Protein AF-A0A8H7BS53-F1 (afdb_monomer_lite)

pLDDT: mean 76.26, std 16.92, range [34.62, 93.75]

Structure (mmCIF, N/CA/C/O backbone):
data_AF-A0A8H7BS53-F1
#
_entry.id   AF-A0A8H7BS53-F1
#
loop_
_atom_site.group_PDB
_atom_site.id
_atom_site.type_symbol
_atom_site.label_atom_id
_atom_site.label_alt_id
_atom_site.label_comp_id
_atom_site.label_asym_id
_atom_site.label_entity_id
_atom_site.label_seq_id
_atom_site.pdbx_PDB_ins_code
_atom_site.Cartn_x
_atom_site.Cartn_y
_atom_site.Cartn_z
_atom_site.occupancy
_atom_site.B_iso_or_equiv
_atom_site.auth_seq_id
_atom_site.auth_comp_id
_atom_site.auth_asym_id
_atom_site.auth_atom_id
_atom_site.pdbx_PDB_model_num
ATOM 1 N N . MET A 1 1 ? 0.972 -0.606 -24.910 1.00 38.75 1 MET A N 1
ATOM 2 C CA . MET A 1 1 ? 1.958 -0.773 -25.996 1.00 38.75 1 MET A CA 1
ATOM 3 C C . MET A 1 1 ? 2.571 -2.151 -25.852 1.00 38.75 1 MET A C 1
ATOM 5 O O . MET A 1 1 ? 3.309 -2.378 -24.902 1.00 38.75 1 MET A O 1
ATOM 9 N N . THR A 1 2 ? 2.177 -3.080 -26.716 1.00 42.03 2 THR A N 1
ATOM 10 C CA . THR A 1 2 ? 2.757 -4.426 -26.800 1.00 42.03 2 THR A CA 1
ATOM 11 C C . THR A 1 2 ? 4.199 -4.262 -27.270 1.00 42.03 2 THR A C 1
ATOM 13 O O . THR A 1 2 ? 4.437 -3.631 -28.299 1.00 42.03 2 THR A O 1
ATOM 16 N N . THR A 1 3 ? 5.177 -4.704 -26.484 1.00 59.09 3 THR A N 1
ATOM 17 C CA . THR A 1 3 ? 6.588 -4.565 -26.868 1.00 59.09 3 THR A CA 1
ATOM 18 C C . THR A 1 3 ? 6.902 -5.564 -27.982 1.00 59.09 3 THR A C 1
ATOM 20 O O . THR A 1 3 ? 6.389 -6.676 -27.957 1.00 59.09 3 THR A O 1
ATOM 23 N N . ALA A 1 4 ? 7.749 -5.208 -28.954 1.00 59.34 4 ALA A N 1
ATOM 24 C CA . ALA A 1 4 ? 8.120 -6.091 -30.075 1.00 59.34 4 ALA A CA 1
ATOM 25 C C . ALA A 1 4 ? 8.630 -7.478 -29.616 1.00 59.34 4 ALA A C 1
ATOM 27 O O . ALA A 1 4 ? 8.409 -8.489 -30.278 1.00 59.34 4 ALA A O 1
ATOM 28 N N . ASN A 1 5 ? 9.217 -7.543 -28.416 1.00 65.56 5 ASN A N 1
ATOM 29 C CA . ASN A 1 5 ? 9.628 -8.789 -27.767 1.00 65.56 5 ASN A CA 1
ATOM 30 C C . ASN A 1 5 ? 8.457 -9.740 -27.446 1.00 65.56 5 ASN A C 1
ATOM 32 O O . ASN A 1 5 ? 8.672 -10.942 -27.391 1.00 65.56 5 ASN A O 1
ATOM 36 N N . GLN A 1 6 ? 7.234 -9.246 -27.233 1.00 67.81 6 GLN A N 1
ATOM 37 C CA . GLN A 1 6 ? 6.053 -10.082 -26.958 1.00 67.81 6 GLN A CA 1
ATOM 38 C C . GLN A 1 6 ? 5.505 -10.767 -28.216 1.00 67.81 6 GLN A C 1
ATOM 40 O O . GLN A 1 6 ? 4.834 -11.788 -28.104 1.00 67.81 6 GLN A O 1
ATOM 45 N N . LEU A 1 7 ? 5.792 -10.216 -29.398 1.00 78.62 7 LEU A N 1
ATOM 46 C CA . LEU A 1 7 ? 5.369 -10.764 -30.690 1.00 78.62 7 LEU A CA 1
ATOM 47 C C . LEU A 1 7 ? 6.440 -11.663 -31.330 1.00 78.62 7 LEU A C 1
ATOM 49 O O . LEU A 1 7 ? 6.203 -12.225 -32.394 1.00 78.62 7 LEU A O 1
ATOM 53 N N . HIS A 1 8 ? 7.609 -11.810 -30.687 1.00 72.56 8 HIS A N 1
ATOM 54 C CA . HIS A 1 8 ? 8.769 -12.545 -31.214 1.00 72.56 8 HIS A CA 1
ATOM 55 C C . HIS A 1 8 ? 9.140 -12.142 -32.657 1.00 72.56 8 HIS A C 1
ATOM 57 O O . HIS A 1 8 ? 9.590 -12.966 -33.457 1.00 72.56 8 HIS A O 1
ATOM 63 N N . GLU A 1 9 ? 8.956 -10.866 -33.011 1.00 79.69 9 GLU A N 1
ATOM 64 C CA . GLU A 1 9 ? 9.283 -10.336 -34.337 1.00 79.69 9 GLU A CA 1
ATOM 65 C C . GLU A 1 9 ? 10.796 -10.125 -34.482 1.00 79.69 9 GLU A C 1
ATOM 67 O O . GLU A 1 9 ? 11.323 -9.011 -34.480 1.00 79.69 9 GLU A O 1
ATOM 72 N N . ASN A 1 10 ? 11.522 -11.232 -34.628 1.00 79.75 10 ASN A N 1
ATOM 73 C CA . ASN A 1 10 ? 12.983 -11.221 -34.650 1.00 79.75 10 ASN A CA 1
ATOM 74 C C . ASN A 1 10 ? 13.570 -10.568 -35.916 1.00 79.75 10 ASN A C 1
ATOM 76 O O . ASN A 1 10 ? 14.746 -10.206 -35.933 1.00 79.75 1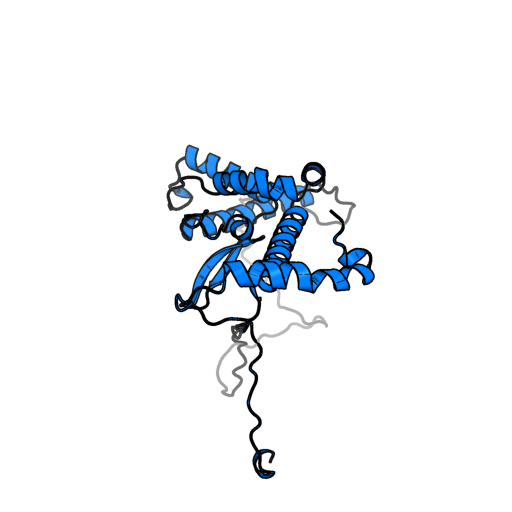0 ASN A O 1
ATOM 80 N N . GLY A 1 11 ? 12.762 -10.381 -36.967 1.00 84.62 11 GLY A N 1
ATOM 81 C CA . GLY A 1 11 ? 13.176 -9.705 -38.201 1.00 84.62 11 GLY A CA 1
ATOM 82 C C . GLY A 1 11 ? 13.612 -8.253 -37.978 1.00 84.62 11 GLY A C 1
ATOM 83 O O . GLY A 1 11 ? 14.445 -7.740 -38.720 1.00 84.62 11 GLY A O 1
ATOM 84 N N . MET A 1 12 ? 13.123 -7.614 -36.910 1.00 80.19 12 MET A N 1
ATOM 85 C CA . MET A 1 12 ? 13.468 -6.229 -36.584 1.00 80.19 12 MET A CA 1
ATOM 86 C C . MET A 1 12 ? 14.810 -6.083 -35.853 1.00 80.19 12 MET A C 1
ATOM 88 O O . MET A 1 12 ? 15.356 -4.980 -35.802 1.00 80.19 12 MET A O 1
ATOM 92 N N . TYR A 1 13 ? 15.406 -7.171 -35.346 1.00 83.06 13 TYR A N 1
ATOM 93 C CA . TYR A 1 13 ? 16.725 -7.106 -34.700 1.00 83.06 13 TYR A CA 1
ATOM 94 C C . TYR A 1 13 ? 17.845 -6.699 -35.664 1.00 83.06 13 TYR A C 1
ATOM 96 O O . TYR A 1 13 ? 18.835 -6.116 -35.225 1.00 83.06 13 TYR A O 1
ATOM 104 N N . GLY A 1 14 ? 17.669 -6.909 -36.975 1.00 86.94 14 GLY A N 1
ATOM 105 C CA . GLY A 1 14 ? 18.588 -6.395 -37.997 1.00 86.94 14 GLY A CA 1
ATOM 106 C C . GLY A 1 14 ? 18.701 -4.865 -38.003 1.00 86.94 14 GLY A C 1
ATOM 107 O O . GLY A 1 14 ? 19.718 -4.331 -38.440 1.00 86.94 14 GLY A O 1
ATOM 108 N N . TYR A 1 15 ? 17.705 -4.158 -37.454 1.00 87.69 15 TYR A N 1
ATOM 109 C CA . TYR A 1 15 ? 17.715 -2.701 -37.327 1.00 87.69 15 TYR A CA 1
ATOM 110 C C . TYR A 1 15 ? 18.328 -2.193 -36.012 1.00 87.69 15 TYR A C 1
ATOM 112 O O . TYR A 1 15 ? 18.607 -1.003 -35.902 1.00 87.69 15 TYR A O 1
ATOM 120 N N . LEU A 1 16 ? 18.605 -3.068 -35.037 1.00 85.38 16 LEU A N 1
ATOM 121 C CA . LEU A 1 16 ? 19.237 -2.716 -33.759 1.00 85.38 16 LEU A CA 1
ATOM 122 C C . LEU A 1 16 ? 20.626 -2.037 -33.871 1.00 85.38 16 LEU A C 1
ATOM 124 O O . LEU A 1 16 ? 20.896 -1.142 -33.067 1.00 85.38 16 LEU A O 1
ATOM 128 N N . PRO A 1 17 ? 21.520 -2.382 -34.825 1.00 89.00 17 PRO A N 1
ATOM 129 C CA . PRO A 1 17 ? 22.816 -1.708 -34.932 1.00 89.00 17 PRO A CA 1
ATOM 130 C C . PRO A 1 17 ? 22.723 -0.259 -35.438 1.00 89.00 17 PRO A C 1
ATOM 132 O O . PRO A 1 17 ? 23.582 0.552 -35.099 1.00 89.00 17 PRO A O 1
ATOM 135 N N . TYR A 1 18 ? 21.691 0.112 -36.202 1.00 88.88 18 TYR A N 1
ATOM 136 C CA . TYR A 1 18 ? 21.542 1.469 -36.753 1.00 88.88 18 TYR A CA 1
ATOM 137 C C . TYR A 1 18 ? 21.467 2.575 -35.684 1.00 88.88 18 TYR A C 1
ATOM 139 O O . TYR A 1 18 ? 22.220 3.548 -35.796 1.00 88.88 18 TYR A O 1
ATOM 147 N N . PRO A 1 19 ? 20.626 2.473 -34.632 1.00 88.69 19 PRO A N 1
ATOM 148 C CA . PRO A 1 19 ? 20.630 3.453 -33.556 1.00 88.69 19 PRO A CA 1
ATOM 149 C C . PRO A 1 19 ? 21.964 3.455 -32.807 1.00 88.69 19 PRO A C 1
ATOM 151 O O . PRO A 1 19 ? 22.481 4.534 -32.547 1.00 88.69 19 PRO A O 1
ATOM 154 N N . ALA A 1 20 ? 22.578 2.299 -32.527 1.00 85.06 20 ALA A N 1
ATOM 155 C CA . ALA A 1 20 ? 23.875 2.245 -31.841 1.00 85.06 20 ALA A CA 1
ATOM 156 C C . ALA A 1 20 ? 24.976 3.003 -32.612 1.00 85.06 20 ALA A C 1
ATOM 158 O O . ALA A 1 20 ? 25.734 3.785 -32.031 1.00 85.06 20 ALA A O 1
ATOM 159 N N . VAL A 1 21 ? 25.012 2.843 -33.940 1.00 87.81 21 VAL A N 1
ATOM 160 C CA . VAL A 1 21 ? 25.939 3.562 -34.826 1.00 87.81 21 VAL A CA 1
ATOM 161 C C . VAL A 1 21 ? 25.602 5.054 -34.933 1.00 87.81 21 VAL A C 1
ATOM 163 O O . VAL A 1 21 ? 26.506 5.861 -35.101 1.00 87.81 21 VAL A O 1
ATOM 166 N N . ASN A 1 22 ? 24.355 5.488 -34.789 1.00 87.50 22 ASN A N 1
ATOM 167 C CA . ASN A 1 22 ? 24.076 6.928 -34.731 1.00 87.50 22 ASN A CA 1
ATOM 168 C C . ASN A 1 22 ? 24.398 7.526 -33.353 1.00 87.50 22 ASN A C 1
ATOM 170 O O . ASN A 1 22 ? 24.973 8.611 -33.279 1.00 87.50 22 ASN A O 1
ATOM 174 N N . PHE A 1 23 ? 24.104 6.806 -32.267 1.00 85.12 23 PHE A N 1
ATOM 175 C CA . PHE A 1 23 ? 24.332 7.280 -30.904 1.00 85.12 23 PHE A CA 1
ATOM 176 C C . PHE A 1 23 ? 25.812 7.419 -30.560 1.00 85.12 23 PHE A C 1
ATOM 178 O O . PHE A 1 23 ? 26.171 8.409 -29.929 1.00 85.12 23 PHE A O 1
ATOM 185 N N . HIS A 1 24 ? 26.693 6.517 -31.018 1.00 84.00 24 HIS A N 1
ATOM 186 C CA . HIS A 1 24 ? 28.120 6.632 -30.680 1.00 84.00 24 HIS A CA 1
ATOM 187 C C . HIS A 1 24 ? 28.715 7.985 -31.096 1.00 84.00 24 HIS A C 1
ATOM 189 O O . HIS A 1 24 ? 29.543 8.520 -30.372 1.00 84.00 24 HIS A O 1
ATOM 195 N N . ARG A 1 25 ? 28.257 8.578 -32.210 1.00 84.19 25 ARG A N 1
ATOM 196 C CA . ARG A 1 25 ? 28.752 9.877 -32.698 1.00 84.19 25 ARG A CA 1
ATOM 197 C C . ARG A 1 25 ? 28.472 11.015 -31.720 1.00 84.19 25 ARG A C 1
ATOM 199 O O . ARG A 1 25 ? 29.289 11.919 -31.603 1.00 84.19 25 ARG A O 1
ATOM 206 N N . PHE A 1 26 ? 27.350 10.954 -31.002 1.00 82.44 26 PHE A N 1
ATOM 207 C CA . PHE A 1 26 ? 26.989 11.944 -29.986 1.00 82.44 26 PHE A CA 1
ATOM 208 C C . PHE A 1 26 ? 27.766 11.763 -28.675 1.00 82.44 26 PHE A C 1
ATOM 210 O O . PHE A 1 26 ? 27.894 12.715 -27.911 1.00 82.44 26 PHE A O 1
ATOM 217 N N . PHE A 1 27 ? 28.304 10.565 -28.423 1.00 75.69 27 PHE A N 1
ATOM 218 C CA . PHE A 1 27 ? 29.009 10.220 -27.183 1.00 75.69 27 PHE A CA 1
ATOM 219 C C . PHE A 1 27 ? 30.519 9.981 -27.368 1.00 75.69 27 PHE A C 1
ATOM 221 O O . PHE A 1 27 ? 31.208 9.700 -26.394 1.00 75.69 27 PHE A O 1
ATOM 228 N N . ALA A 1 28 ? 31.056 10.132 -28.583 1.00 76.50 28 ALA A N 1
ATOM 229 C CA . ALA A 1 28 ? 32.475 9.952 -28.919 1.00 76.50 28 ALA A CA 1
ATOM 230 C C . ALA A 1 28 ? 33.375 11.138 -28.500 1.00 76.50 28 ALA A C 1
ATOM 232 O O . ALA A 1 28 ? 34.449 11.338 -29.068 1.00 76.50 28 ALA A O 1
ATOM 233 N N . GLY A 1 29 ? 32.939 11.951 -27.534 1.00 75.50 29 GLY A N 1
ATOM 234 C CA . GLY A 1 29 ? 33.708 13.088 -27.031 1.00 75.50 29 GLY A CA 1
ATOM 235 C C . GLY A 1 29 ? 34.997 12.653 -26.327 1.00 75.50 29 GLY A C 1
ATOM 236 O O . GLY A 1 29 ? 35.045 11.617 -25.671 1.00 75.50 29 GLY A O 1
ATOM 237 N N . SER A 1 30 ? 36.043 13.475 -26.430 1.00 64.56 30 SER A N 1
ATOM 238 C CA . SER A 1 30 ? 37.344 13.287 -25.765 1.00 64.56 30 SER A CA 1
ATOM 239 C C . SER A 1 30 ? 37.326 13.590 -24.261 1.00 64.56 30 SER A C 1
ATOM 241 O O . SER A 1 30 ? 38.336 13.424 -23.580 1.00 64.56 30 SER A O 1
ATOM 243 N N . THR A 1 31 ? 36.191 14.044 -23.729 1.00 68.31 31 THR A N 1
ATOM 244 C CA . THR A 1 31 ? 35.974 14.205 -22.293 1.00 68.31 31 THR A CA 1
ATOM 245 C C . THR A 1 31 ? 36.012 12.836 -21.629 1.00 68.31 31 THR A C 1
ATOM 247 O O . THR A 1 31 ? 35.140 12.008 -21.890 1.00 68.31 31 THR A O 1
ATOM 250 N N . CYS A 1 32 ? 37.012 12.603 -20.774 1.00 63.34 32 CYS A N 1
ATOM 251 C CA . CYS A 1 32 ? 37.081 11.426 -19.915 1.00 63.34 32 CYS A CA 1
ATOM 252 C C . CYS A 1 32 ? 35.726 11.213 -19.235 1.00 63.34 32 CYS A C 1
ATOM 254 O O . CYS A 1 32 ? 35.326 12.005 -18.383 1.00 63.34 32 CYS A O 1
ATOM 256 N N . GLN A 1 33 ? 35.011 10.154 -19.615 1.00 66.69 33 GLN A N 1
ATOM 257 C CA . GLN A 1 33 ? 33.851 9.717 -18.854 1.00 66.69 33 GLN A CA 1
ATOM 258 C C . GLN A 1 33 ? 34.334 9.361 -17.447 1.00 66.69 33 GLN A C 1
ATOM 260 O O . GLN A 1 33 ? 35.097 8.414 -17.267 1.00 66.69 33 GLN A O 1
ATOM 265 N N . GLU A 1 34 ? 33.892 10.129 -16.449 1.00 67.31 34 GLU A N 1
ATOM 266 C CA . GLU A 1 34 ? 34.211 9.886 -15.034 1.00 67.31 34 GLU A CA 1
ATOM 267 C C . GLU A 1 34 ? 33.734 8.503 -14.570 1.00 67.31 34 GLU A C 1
ATOM 269 O O . GLU A 1 34 ? 34.302 7.912 -13.653 1.00 67.31 34 GLU A O 1
ATOM 274 N N . ARG A 1 35 ? 32.695 7.961 -15.221 1.00 69.00 35 ARG A N 1
ATOM 275 C CA . ARG A 1 35 ? 32.163 6.627 -14.947 1.00 69.00 35 ARG A CA 1
ATOM 276 C C . ARG A 1 35 ? 32.587 5.639 -16.023 1.00 69.00 35 ARG A C 1
ATOM 278 O O . ARG A 1 35 ? 32.303 5.819 -17.204 1.00 69.00 35 ARG A O 1
ATOM 285 N N . ARG A 1 36 ? 33.227 4.556 -15.581 1.00 76.12 36 ARG A N 1
ATOM 286 C CA . ARG A 1 36 ? 33.549 3.391 -16.410 1.00 76.12 36 ARG A CA 1
ATOM 287 C C . ARG A 1 36 ? 32.257 2.800 -16.982 1.00 76.12 36 ARG A C 1
ATOM 289 O O . ARG A 1 36 ? 31.241 2.771 -16.297 1.00 76.12 36 ARG A O 1
ATOM 296 N N . VAL A 1 37 ? 32.306 2.307 -18.221 1.00 78.25 37 VAL A N 1
ATOM 297 C CA . VAL A 1 37 ? 31.179 1.583 -18.825 1.00 78.25 37 VAL A CA 1
ATOM 298 C C . VAL A 1 37 ? 30.844 0.373 -17.950 1.00 78.25 37 VAL A C 1
ATOM 300 O O . VAL A 1 37 ? 31.657 -0.540 -17.795 1.00 78.25 37 VAL A O 1
ATOM 303 N N . GLU A 1 38 ? 29.650 0.386 -17.366 1.00 80.75 38 GLU A N 1
ATOM 304 C CA . GLU A 1 38 ? 29.102 -0.693 -16.549 1.00 80.75 38 GLU A CA 1
ATOM 305 C C . GLU A 1 38 ? 27.983 -1.412 -17.304 1.00 80.75 38 GLU A C 1
ATOM 307 O O . GLU A 1 38 ? 27.342 -0.860 -18.199 1.00 80.75 38 GLU A O 1
ATOM 312 N N . TYR A 1 39 ? 27.734 -2.669 -16.937 1.00 83.25 39 TYR A N 1
ATOM 313 C CA . TYR A 1 39 ? 26.616 -3.420 -17.496 1.00 83.25 39 TYR A CA 1
ATOM 314 C C . TYR A 1 39 ? 25.282 -2.764 -17.094 1.00 83.25 39 TYR A C 1
ATOM 316 O O . TYR A 1 39 ? 25.136 -2.409 -15.919 1.00 83.25 39 TYR A O 1
ATOM 324 N N . PRO A 1 40 ? 24.289 -2.642 -18.000 1.00 82.94 40 PRO A N 1
ATOM 325 C CA . PRO A 1 40 ? 22.999 -2.019 -17.704 1.00 82.94 40 PRO A CA 1
ATOM 326 C C . PRO A 1 40 ? 22.199 -2.867 -16.706 1.00 82.94 40 PRO A C 1
ATOM 328 O O . PRO A 1 40 ? 21.385 -3.714 -17.062 1.00 82.94 40 PRO A O 1
ATOM 331 N N . ARG A 1 41 ? 22.454 -2.654 -15.413 1.00 86.06 41 ARG A N 1
ATOM 332 C CA . ARG A 1 41 ? 21.721 -3.291 -14.308 1.00 86.06 41 ARG A CA 1
ATOM 333 C C . ARG A 1 41 ? 20.466 -2.517 -13.918 1.00 86.06 41 ARG A C 1
ATOM 335 O O . ARG A 1 41 ? 19.583 -3.095 -13.296 1.00 86.06 41 ARG A O 1
ATOM 342 N N . VAL A 1 42 ? 20.384 -1.248 -14.318 1.00 86.56 42 VAL A N 1
ATOM 343 C CA . VAL A 1 42 ? 19.328 -0.303 -13.931 1.00 86.56 42 VAL A CA 1
ATOM 344 C C . VAL A 1 42 ? 17.935 -0.820 -14.297 1.00 86.56 42 VAL A C 1
ATOM 346 O O . VAL A 1 42 ? 17.030 -0.800 -13.463 1.00 86.56 42 VAL A O 1
ATOM 349 N N . ASP A 1 43 ? 17.770 -1.368 -15.502 1.00 87.94 43 ASP A N 1
ATOM 350 C CA . ASP A 1 43 ? 16.478 -1.896 -15.956 1.00 87.94 43 ASP A CA 1
ATOM 351 C C . ASP A 1 43 ? 16.013 -3.071 -15.095 1.00 87.94 43 ASP A C 1
ATOM 353 O O . ASP A 1 43 ? 14.868 -3.108 -14.643 1.00 87.94 43 ASP A O 1
ATOM 357 N N . TYR A 1 44 ? 16.916 -4.012 -14.807 1.00 90.12 44 TYR A N 1
ATOM 358 C CA . TYR A 1 44 ? 16.608 -5.168 -13.971 1.00 90.12 44 TYR A CA 1
ATOM 359 C C . TYR A 1 44 ? 16.335 -4.771 -12.515 1.00 90.12 44 TYR A C 1
ATOM 361 O O . TYR A 1 44 ? 15.397 -5.284 -11.893 1.00 90.12 44 TYR A O 1
ATOM 369 N N . THR A 1 45 ? 17.109 -3.830 -11.967 1.00 91.06 45 THR A N 1
ATOM 370 C CA . THR A 1 45 ? 16.869 -3.317 -10.613 1.00 91.06 45 THR A CA 1
ATOM 371 C C . THR A 1 45 ? 15.516 -2.621 -10.527 1.00 91.06 45 THR A C 1
ATOM 373 O O . THR A 1 45 ? 14.761 -2.879 -9.592 1.00 91.06 45 THR A O 1
ATOM 376 N N . ASN A 1 46 ? 15.155 -1.816 -11.529 1.00 91.12 46 ASN A N 1
ATOM 377 C CA . ASN A 1 46 ? 13.871 -1.116 -11.573 1.00 91.12 46 ASN A CA 1
ATOM 378 C C . ASN A 1 46 ? 12.703 -2.081 -11.775 1.00 91.12 46 ASN A C 1
ATOM 380 O O . ASN A 1 46 ? 11.667 -1.931 -11.130 1.00 91.12 46 ASN A O 1
ATOM 384 N N . TYR A 1 47 ? 12.870 -3.106 -12.612 1.00 92.06 47 TYR A N 1
ATOM 385 C CA . TYR A 1 47 ? 11.885 -4.174 -12.769 1.00 92.06 47 TYR A CA 1
ATOM 386 C C . TYR A 1 47 ? 11.627 -4.901 -11.444 1.00 92.06 47 TYR A C 1
ATOM 388 O O . TYR A 1 47 ? 10.474 -5.092 -11.055 1.00 92.06 47 TYR A O 1
ATOM 396 N N . THR A 1 48 ? 12.694 -5.256 -10.725 1.00 93.56 48 THR A N 1
ATOM 397 C CA . THR A 1 48 ? 12.605 -5.947 -9.431 1.00 93.56 48 THR A CA 1
ATOM 398 C C . THR A 1 48 ? 11.920 -5.069 -8.384 1.00 93.56 48 THR A C 1
ATOM 400 O O . THR A 1 48 ? 10.958 -5.515 -7.758 1.00 93.56 48 THR A O 1
ATOM 403 N N . LYS A 1 49 ? 12.336 -3.799 -8.259 1.00 90.69 49 LYS A N 1
ATOM 404 C CA . LYS A 1 49 ? 11.693 -2.803 -7.383 1.00 90.69 49 LYS A CA 1
ATOM 405 C C . LYS A 1 49 ? 10.204 -2.655 -7.708 1.00 90.69 49 LYS A C 1
ATOM 407 O O . LYS A 1 49 ? 9.362 -2.800 -6.827 1.00 90.69 49 LYS A O 1
ATOM 412 N N . LYS A 1 50 ? 9.862 -2.452 -8.986 1.00 91.31 50 LYS A N 1
ATOM 413 C CA . LYS A 1 50 ? 8.474 -2.321 -9.454 1.00 91.31 50 LYS A CA 1
ATOM 414 C C . LYS A 1 50 ? 7.633 -3.539 -9.081 1.00 91.31 50 LYS A C 1
ATOM 416 O O . LYS A 1 50 ? 6.510 -3.375 -8.617 1.00 91.31 50 LYS A O 1
ATOM 421 N N . LYS A 1 51 ? 8.161 -4.749 -9.279 1.00 93.56 51 LYS A N 1
ATOM 422 C CA . LYS A 1 51 ? 7.462 -5.990 -8.927 1.00 93.56 51 LYS A CA 1
ATOM 423 C C . LYS A 1 51 ? 7.225 -6.099 -7.417 1.00 93.56 51 LYS A C 1
ATOM 425 O O . LYS A 1 51 ? 6.137 -6.502 -7.019 1.00 93.56 51 LYS A O 1
ATOM 430 N N . GLY A 1 52 ? 8.201 -5.698 -6.599 1.00 92.69 52 GLY A N 1
ATOM 431 C CA . GLY A 1 52 ? 8.056 -5.619 -5.141 1.00 92.69 52 GLY A CA 1
ATOM 432 C C . GLY A 1 52 ? 6.931 -4.671 -4.721 1.00 92.69 52 GLY A C 1
ATOM 433 O O . GLY A 1 52 ? 5.997 -5.092 -4.045 1.00 92.69 52 GLY A O 1
ATOM 434 N N . LEU A 1 53 ? 6.952 -3.428 -5.214 1.00 91.56 53 LEU A N 1
ATOM 435 C CA . LEU A 1 53 ? 5.922 -2.422 -4.914 1.00 91.56 53 LEU A CA 1
ATOM 436 C C . LEU A 1 53 ? 4.525 -2.850 -5.392 1.00 91.56 53 LEU A C 1
ATOM 438 O O . LEU A 1 53 ? 3.533 -2.647 -4.698 1.00 91.56 53 LEU A O 1
ATOM 442 N N . GLN A 1 54 ? 4.429 -3.500 -6.555 1.00 92.62 54 GLN A N 1
ATOM 443 C CA . GLN A 1 54 ? 3.163 -4.079 -7.015 1.00 92.62 54 GLN A CA 1
ATOM 444 C C . GLN A 1 54 ? 2.635 -5.149 -6.054 1.00 92.62 54 GLN A C 1
ATOM 446 O O . GLN A 1 54 ? 1.436 -5.169 -5.788 1.00 92.62 54 GLN A O 1
ATOM 451 N N . GLY A 1 55 ? 3.516 -5.988 -5.504 1.00 93.75 55 GLY A N 1
ATOM 452 C CA . GLY A 1 55 ? 3.152 -6.967 -4.480 1.00 93.75 55 GLY A CA 1
ATOM 453 C C . GLY A 1 55 ? 2.613 -6.317 -3.204 1.00 93.75 55 GLY A C 1
ATOM 454 O O . GLY A 1 55 ? 1.609 -6.778 -2.668 1.00 93.75 55 GLY A O 1
ATOM 455 N N . VAL A 1 56 ? 3.212 -5.208 -2.759 1.00 92.94 56 VAL A N 1
ATOM 456 C CA . VAL A 1 56 ? 2.721 -4.435 -1.602 1.00 92.94 56 VAL A CA 1
ATOM 457 C C . VAL A 1 56 ? 1.325 -3.862 -1.867 1.00 92.94 56 VAL A C 1
ATOM 459 O O . VAL A 1 56 ? 0.441 -3.977 -1.019 1.00 92.94 56 VAL A O 1
ATOM 462 N N . ALA A 1 57 ? 1.091 -3.297 -3.055 1.00 92.69 57 ALA A N 1
ATOM 463 C CA . ALA A 1 57 ? -0.227 -2.783 -3.434 1.00 92.69 57 ALA A CA 1
ATOM 464 C C . ALA A 1 57 ? -1.296 -3.893 -3.488 1.00 92.69 57 ALA A C 1
ATOM 466 O O . ALA A 1 57 ? -2.437 -3.683 -3.071 1.00 92.69 57 ALA A O 1
ATOM 467 N N . ASP A 1 58 ? -0.929 -5.084 -3.965 1.00 92.12 58 ASP A N 1
ATOM 468 C CA . ASP A 1 58 ? -1.824 -6.243 -3.988 1.00 92.12 58 ASP A CA 1
ATOM 469 C C . ASP A 1 58 ? -2.138 -6.758 -2.577 1.00 92.12 58 ASP A C 1
ATOM 471 O O . ASP A 1 58 ? -3.287 -7.111 -2.298 1.00 92.12 58 ASP A O 1
ATOM 475 N N . LEU A 1 59 ? -1.150 -6.752 -1.678 1.00 93.25 59 LEU A N 1
ATOM 476 C CA . LEU A 1 59 ? -1.334 -7.106 -0.270 1.00 93.25 59 LEU A CA 1
ATOM 477 C C . LEU A 1 59 ? -2.271 -6.115 0.436 1.00 93.25 59 LEU A C 1
ATOM 479 O O . LEU A 1 59 ? -3.199 -6.534 1.124 1.00 93.25 59 LEU A O 1
ATOM 483 N N . PHE A 1 60 ? -2.101 -4.814 0.191 1.00 93.19 60 PHE A N 1
ATOM 484 C CA . PHE A 1 60 ? -3.030 -3.787 0.666 1.00 93.19 60 PHE A CA 1
ATOM 485 C C . PHE A 1 60 ? -4.459 -4.034 0.179 1.00 93.19 60 PHE A C 1
ATOM 487 O O . PHE A 1 60 ? -5.388 -4.103 0.981 1.00 93.19 60 PHE A O 1
ATOM 494 N N . LEU A 1 61 ? -4.647 -4.266 -1.121 1.00 92.44 61 LEU A N 1
ATOM 495 C CA . LEU A 1 61 ? -5.966 -4.578 -1.675 1.00 92.44 61 LEU A CA 1
ATOM 496 C C . LEU A 1 61 ? -6.566 -5.879 -1.119 1.00 92.44 61 LEU A C 1
ATOM 498 O O . LEU A 1 61 ? -7.790 -6.024 -1.113 1.00 92.44 61 LEU A O 1
ATOM 502 N N . ALA A 1 62 ? -5.744 -6.828 -0.667 1.00 90.75 62 ALA A N 1
ATOM 503 C CA . ALA A 1 62 ? -6.212 -8.035 0.008 1.00 90.75 62 ALA A CA 1
ATOM 504 C C . ALA A 1 62 ? -6.738 -7.761 1.427 1.00 90.75 62 ALA A C 1
ATOM 506 O O . ALA A 1 62 ? -7.683 -8.431 1.843 1.00 90.75 62 ALA A O 1
ATOM 507 N N . GLY A 1 63 ? -6.178 -6.772 2.133 1.00 88.56 63 GLY A N 1
ATOM 508 C CA . GLY A 1 63 ? -6.625 -6.351 3.467 1.00 88.56 63 GLY A CA 1
ATOM 509 C C . GLY A 1 63 ? -7.911 -5.513 3.473 1.00 88.56 63 GLY A C 1
ATOM 510 O O . GLY A 1 63 ? -8.640 -5.500 4.463 1.00 88.56 63 GLY A O 1
ATOM 511 N N . VAL A 1 64 ? -8.240 -4.847 2.361 1.00 91.12 64 VAL A N 1
ATOM 512 C CA . VAL A 1 64 ? -9.448 -4.013 2.252 1.00 91.12 64 VAL A CA 1
ATOM 513 C C . VAL A 1 64 ? -10.717 -4.864 2.125 1.00 91.12 64 VAL A C 1
ATOM 515 O O . VAL A 1 64 ? -10.791 -5.811 1.339 1.00 91.12 64 VAL A O 1
ATOM 518 N N . HIS A 1 65 ? -11.778 -4.462 2.833 1.00 89.25 65 HIS A N 1
ATOM 519 C CA . HIS A 1 65 ? -13.082 -5.127 2.770 1.00 89.25 65 HIS A CA 1
ATOM 520 C C . HIS A 1 65 ? -13.616 -5.248 1.318 1.00 89.25 65 HIS A C 1
ATOM 522 O O . HIS A 1 65 ? -13.641 -4.240 0.595 1.00 89.25 65 HIS A O 1
ATOM 528 N N . PRO A 1 66 ? -14.133 -6.421 0.883 1.00 87.69 66 PRO A N 1
ATOM 529 C CA . PRO A 1 66 ? -14.484 -6.689 -0.521 1.00 87.69 66 PRO A CA 1
ATOM 530 C C . PRO A 1 66 ? -15.436 -5.669 -1.162 1.00 87.69 66 PRO A C 1
ATOM 532 O O . PRO A 1 66 ? -15.304 -5.336 -2.339 1.00 87.69 66 PRO A O 1
ATOM 535 N N . VAL A 1 67 ? -16.374 -5.127 -0.378 1.00 89.94 67 VAL A N 1
ATOM 536 C CA . VAL A 1 67 ? -17.358 -4.133 -0.849 1.00 89.94 67 VAL A CA 1
ATOM 537 C C . VAL A 1 67 ? -16.701 -2.817 -1.275 1.00 89.94 67 VAL A C 1
ATOM 539 O O . VAL A 1 67 ? -17.172 -2.183 -2.216 1.00 89.94 67 VAL A O 1
ATOM 542 N N . ARG A 1 68 ? -15.615 -2.409 -0.609 1.00 86.50 68 ARG A N 1
ATOM 543 C CA . ARG A 1 68 ? -14.863 -1.189 -0.942 1.00 86.50 68 ARG A CA 1
ATOM 544 C C . ARG A 1 68 ? -13.819 -1.455 -2.018 1.00 86.50 68 ARG A C 1
ATOM 546 O O . ARG A 1 68 ? -13.645 -0.637 -2.915 1.00 86.50 68 ARG A O 1
ATOM 553 N N . ARG A 1 69 ? -13.202 -2.641 -1.984 1.00 87.50 69 ARG A N 1
ATOM 554 C CA . ARG A 1 69 ? -12.185 -3.077 -2.950 1.00 87.50 69 ARG A CA 1
ATOM 555 C C . ARG A 1 69 ? -12.632 -2.934 -4.408 1.00 87.50 69 ARG A C 1
ATOM 557 O O . ARG A 1 69 ? -11.818 -2.575 -5.245 1.00 87.50 69 ARG A O 1
ATOM 564 N N . ARG A 1 70 ? -13.917 -3.153 -4.718 1.00 88.25 70 ARG A N 1
ATOM 565 C CA . ARG A 1 70 ? -14.450 -3.040 -6.094 1.00 88.25 70 ARG A CA 1
ATOM 566 C C . ARG A 1 70 ? -14.273 -1.660 -6.742 1.00 88.25 70 ARG A C 1
ATOM 568 O O . ARG A 1 70 ? -14.345 -1.563 -7.959 1.00 88.25 70 ARG A O 1
ATOM 575 N N . PHE A 1 71 ? -14.106 -0.608 -5.940 1.00 86.94 71 PHE A N 1
ATOM 576 C CA . PHE A 1 71 ? -13.949 0.766 -6.422 1.00 86.94 71 PHE A CA 1
ATOM 577 C C . PHE A 1 71 ? -12.486 1.164 -6.628 1.00 86.94 71 PHE A C 1
ATOM 579 O O . PHE A 1 71 ? -12.211 2.231 -7.168 1.00 86.94 71 PHE A O 1
ATOM 586 N N . PHE A 1 72 ? -11.554 0.319 -6.192 1.00 88.06 72 PHE A N 1
ATOM 587 C CA . PHE A 1 72 ? -10.134 0.607 -6.218 1.00 88.06 72 PHE A CA 1
ATOM 588 C C . PHE A 1 72 ? -9.451 -0.211 -7.312 1.00 88.06 72 PHE A C 1
ATOM 590 O O . PHE A 1 72 ? -9.345 -1.432 -7.216 1.00 88.06 72 PHE A O 1
ATOM 597 N N . ASP A 1 73 ? -8.955 0.477 -8.340 1.00 89.69 73 ASP A N 1
ATOM 598 C CA . ASP A 1 73 ? -7.943 -0.085 -9.234 1.00 89.69 73 ASP A CA 1
ATOM 599 C C . ASP A 1 73 ? -6.541 0.116 -8.642 1.00 89.69 73 ASP A C 1
ATOM 601 O O . ASP A 1 73 ? -6.302 1.071 -7.898 1.00 89.69 73 ASP A O 1
ATOM 605 N N . ARG A 1 74 ? -5.587 -0.745 -9.012 1.00 89.31 74 ARG A N 1
ATOM 606 C CA . ARG A 1 74 ? -4.191 -0.647 -8.562 1.00 89.31 74 ARG A CA 1
ATOM 607 C C . ARG A 1 74 ? -3.599 0.736 -8.843 1.00 89.31 74 ARG A C 1
ATOM 609 O O . ARG A 1 74 ? -2.858 1.258 -8.014 1.00 89.31 74 ARG A O 1
ATOM 616 N N . THR A 1 75 ? -3.932 1.332 -9.986 1.00 89.81 75 THR A N 1
ATOM 617 C CA . THR A 1 75 ? -3.427 2.656 -10.367 1.00 89.81 75 THR A CA 1
ATOM 618 C C . THR A 1 75 ? -3.963 3.727 -9.424 1.00 89.81 75 THR A C 1
ATOM 620 O O . THR A 1 75 ? -3.181 4.465 -8.834 1.00 89.81 75 THR A O 1
ATOM 623 N N . ILE A 1 76 ? -5.282 3.731 -9.208 1.00 91.38 76 ILE A N 1
ATOM 624 C CA . ILE A 1 76 ? -5.992 4.680 -8.338 1.00 91.38 76 ILE A CA 1
ATOM 625 C C . ILE A 1 76 ? -5.481 4.579 -6.898 1.00 91.38 76 ILE A C 1
ATOM 627 O O . ILE A 1 76 ? -5.261 5.596 -6.240 1.00 91.38 76 ILE A O 1
ATOM 631 N N . VAL A 1 77 ? -5.238 3.355 -6.414 1.00 91.00 77 VAL A N 1
ATOM 632 C CA . VAL A 1 77 ? -4.674 3.131 -5.078 1.00 91.00 77 VAL A CA 1
ATOM 633 C C . VAL A 1 77 ? -3.347 3.864 -4.938 1.00 91.00 77 VAL A C 1
ATOM 635 O O . VAL A 1 77 ? -3.202 4.683 -4.037 1.00 91.00 77 VAL A O 1
ATOM 638 N N . VAL A 1 78 ? -2.401 3.608 -5.841 1.00 90.00 78 VAL A N 1
ATOM 639 C CA . VAL A 1 78 ? -1.040 4.147 -5.741 1.00 90.00 78 VAL A CA 1
ATOM 640 C C . VAL A 1 78 ? -1.011 5.667 -5.930 1.00 90.00 78 VAL A C 1
ATOM 642 O O . VAL A 1 78 ? -0.310 6.350 -5.187 1.00 90.00 78 VAL A O 1
ATOM 645 N N . THR A 1 79 ? -1.765 6.212 -6.888 1.00 87.94 79 THR A N 1
ATOM 646 C CA . THR A 1 79 ? -1.673 7.639 -7.240 1.00 87.94 79 THR A CA 1
ATOM 647 C C . THR A 1 79 ? -2.554 8.545 -6.387 1.00 87.94 79 THR A C 1
ATOM 649 O O . THR A 1 79 ? -2.161 9.674 -6.104 1.00 87.94 79 THR A O 1
ATOM 652 N N . GLU A 1 80 ? -3.741 8.087 -5.982 1.00 88.81 80 GLU A N 1
ATOM 653 C CA . GLU A 1 80 ? -4.736 8.938 -5.315 1.00 88.81 80 GLU A CA 1
ATOM 654 C C . GLU A 1 80 ? -4.946 8.564 -3.849 1.00 88.81 80 GLU A C 1
ATOM 656 O O . GLU A 1 80 ? -4.981 9.449 -2.989 1.00 88.81 80 GLU A O 1
ATOM 661 N N . LEU A 1 81 ? -5.080 7.268 -3.549 1.00 90.94 81 LEU A N 1
ATOM 662 C CA . LEU A 1 81 ? -5.412 6.806 -2.201 1.00 90.94 81 LEU A CA 1
ATOM 663 C C . LEU A 1 81 ? -4.200 6.838 -1.269 1.00 90.94 81 LEU A C 1
ATOM 665 O O . LEU A 1 81 ? -4.297 7.417 -0.192 1.00 90.94 81 LEU A O 1
ATOM 669 N N . MET A 1 82 ? -3.068 6.246 -1.665 1.00 89.81 82 MET A N 1
ATOM 670 C CA . MET A 1 82 ? -1.868 6.130 -0.822 1.00 89.81 82 MET A CA 1
ATOM 671 C C . MET A 1 82 ? -1.373 7.467 -0.256 1.00 89.81 82 MET A C 1
ATOM 673 O O . MET A 1 82 ? -1.243 7.554 0.968 1.00 89.81 82 MET A O 1
ATOM 677 N N . PRO A 1 83 ? -1.145 8.528 -1.060 1.00 87.12 83 PRO A N 1
ATOM 678 C CA . PRO A 1 83 ? -0.642 9.789 -0.514 1.00 87.12 83 PRO A CA 1
ATOM 679 C C . PRO A 1 83 ? -1.628 10.436 0.469 1.00 87.12 83 PRO A C 1
ATOM 681 O O . PRO A 1 83 ? -1.215 11.024 1.467 1.00 87.12 83 PRO A O 1
ATOM 684 N N . ARG A 1 84 ? -2.939 10.297 0.232 1.00 89.00 84 ARG A N 1
ATOM 685 C CA . ARG A 1 84 ? -3.974 10.821 1.138 1.00 89.00 84 ARG A CA 1
ATOM 686 C C . ARG A 1 84 ? -4.076 10.001 2.416 1.00 89.00 84 ARG A C 1
ATOM 688 O O . ARG A 1 84 ? -4.183 10.573 3.495 1.00 89.00 84 ARG A O 1
ATOM 695 N N . LEU A 1 85 ? -4.026 8.677 2.294 1.00 89.94 85 LEU A N 1
ATOM 696 C CA . LEU A 1 85 ? -4.118 7.752 3.414 1.00 89.94 85 LEU A CA 1
ATOM 697 C C . LEU A 1 85 ? -2.955 7.963 4.380 1.00 89.94 85 LEU A C 1
ATOM 699 O O . LEU A 1 85 ? -3.185 8.111 5.571 1.00 89.94 85 LEU A O 1
ATOM 703 N N . ILE A 1 86 ? -1.729 8.079 3.875 1.00 87.44 86 ILE A N 1
ATOM 704 C CA . ILE A 1 86 ? -0.549 8.322 4.711 1.00 87.44 86 ILE A CA 1
ATOM 705 C C . ILE A 1 86 ? -0.623 9.675 5.434 1.00 87.44 86 ILE A C 1
ATOM 707 O O . ILE A 1 86 ? -0.272 9.753 6.609 1.00 87.44 86 ILE A O 1
ATOM 711 N N . GLY A 1 87 ? -1.181 10.707 4.793 1.00 84.56 87 GLY A N 1
ATOM 712 C CA . GLY A 1 87 ? -1.492 11.969 5.470 1.00 84.56 87 GLY A CA 1
ATOM 713 C C . GLY A 1 87 ? -2.515 11.807 6.603 1.00 84.56 87 GLY A C 1
ATOM 714 O O . GLY A 1 87 ? -2.311 12.334 7.694 1.00 84.56 87 GLY A O 1
ATOM 715 N N . ILE A 1 88 ? -3.586 11.036 6.383 1.00 88.25 88 ILE A N 1
ATOM 716 C CA . ILE A 1 88 ? -4.610 10.743 7.406 1.00 88.25 88 ILE A CA 1
ATOM 717 C C . ILE A 1 88 ? -4.025 9.929 8.569 1.00 88.25 88 ILE A C 1
ATOM 719 O O . ILE A 1 88 ? -4.388 10.160 9.721 1.00 88.25 88 ILE A O 1
ATOM 723 N N . LEU A 1 89 ? -3.103 9.006 8.280 1.00 86.12 89 LEU A N 1
ATOM 724 C CA . LEU A 1 89 ? -2.408 8.188 9.278 1.00 86.12 89 LEU A CA 1
ATOM 725 C C . LEU A 1 89 ? -1.392 8.979 10.115 1.00 86.12 89 LEU A C 1
ATOM 727 O O . LEU A 1 89 ? -0.898 8.457 11.114 1.00 86.12 89 LEU A O 1
ATOM 731 N N . SER A 1 90 ? -1.092 10.229 9.746 1.00 82.69 90 SER A N 1
ATOM 732 C CA . SER A 1 90 ? -0.150 11.097 10.455 1.00 82.69 90 SER A CA 1
ATOM 733 C C . SER A 1 90 ? -0.829 12.322 11.094 1.00 82.69 90 SER A C 1
ATOM 735 O O . SER A 1 90 ? -0.461 13.458 10.778 1.00 82.69 90 SER A O 1
ATOM 737 N N . PRO A 1 91 ? -1.789 12.148 12.024 1.00 82.38 91 PRO A N 1
ATOM 738 C CA . PRO A 1 91 ? -2.303 13.272 12.793 1.00 82.38 91 PRO A CA 1
ATOM 739 C C . PRO A 1 91 ? -1.258 13.783 13.794 1.00 82.38 91 PRO A C 1
ATOM 741 O O . PRO A 1 91 ? -0.428 13.030 14.315 1.00 82.38 91 PRO A O 1
ATOM 744 N N . GLU A 1 92 ? -1.344 15.067 14.133 1.00 78.50 92 GLU A N 1
ATOM 745 C CA . GLU A 1 92 ? -0.537 15.681 15.188 1.00 78.50 92 GLU A CA 1
ATOM 746 C C . GLU A 1 92 ? -1.059 15.268 16.573 1.00 78.50 92 GLU A C 1
ATOM 748 O O . GLU A 1 92 ? -1.783 16.000 17.244 1.00 78.50 92 GLU A O 1
ATOM 753 N N . LEU A 1 93 ? -0.711 14.056 17.009 1.00 76.31 93 LEU A N 1
ATOM 754 C CA . LEU A 1 93 ? -1.012 13.573 18.356 1.00 76.31 93 LEU A CA 1
ATOM 755 C C . LEU A 1 93 ? 0.201 13.755 19.267 1.00 76.31 93 LEU A C 1
ATOM 757 O O . LEU A 1 93 ? 1.332 13.394 18.928 1.00 76.31 93 LEU A O 1
ATOM 761 N N . ARG A 1 94 ? -0.030 14.295 20.466 1.00 77.38 94 ARG A N 1
ATOM 762 C CA . ARG A 1 94 ? 1.020 14.390 21.483 1.00 77.38 94 ARG A CA 1
ATOM 763 C C . ARG A 1 94 ? 1.295 12.995 22.061 1.00 77.38 94 ARG A C 1
ATOM 765 O O . ARG A 1 94 ? 0.347 12.289 22.400 1.00 77.38 94 ARG A O 1
ATOM 772 N N . PRO A 1 95 ? 2.567 12.589 22.226 1.00 69.44 95 PRO A N 1
ATOM 773 C CA . PRO A 1 95 ? 2.917 11.303 22.822 1.00 69.44 95 PRO A CA 1
ATOM 774 C C . PRO A 1 95 ? 2.711 11.371 24.340 1.00 69.44 95 PRO A C 1
ATOM 776 O O . PRO A 1 95 ? 3.646 11.627 25.097 1.00 69.44 95 PRO A O 1
ATOM 779 N N . VAL A 1 96 ? 1.470 11.198 24.780 1.00 68.75 96 VAL A N 1
ATOM 780 C CA . VAL A 1 96 ? 1.090 11.183 26.196 1.00 68.75 96 VAL A CA 1
ATOM 781 C C . VAL A 1 96 ? 0.307 9.901 26.473 1.00 68.75 96 VAL A C 1
ATOM 783 O O . VAL A 1 96 ? -0.331 9.347 25.580 1.00 68.75 96 VAL A O 1
ATOM 786 N N . ASN A 1 97 ? 0.363 9.410 27.711 1.00 72.50 97 ASN A N 1
ATOM 787 C CA . ASN A 1 97 ? -0.436 8.270 28.158 1.00 72.50 97 ASN A CA 1
ATOM 788 C C . ASN A 1 97 ? -1.927 8.475 27.839 1.00 72.50 97 ASN A C 1
ATOM 790 O O . ASN A 1 97 ? -2.449 9.578 28.006 1.00 72.50 97 ASN A O 1
ATOM 794 N N . LYS A 1 98 ? -2.626 7.387 27.480 1.00 74.19 98 LYS A N 1
ATOM 795 C CA . LYS A 1 98 ? -4.052 7.364 27.086 1.00 74.19 98 LYS A CA 1
ATOM 796 C C . LYS A 1 98 ? -4.979 8.147 28.032 1.00 74.19 98 LYS A C 1
ATOM 798 O O . LYS A 1 98 ? -5.962 8.727 27.592 1.00 74.19 98 LYS A O 1
ATOM 803 N N . GLN A 1 99 ? -4.660 8.178 29.327 1.00 77.06 99 GLN A N 1
ATOM 804 C CA . GLN A 1 99 ? -5.456 8.845 30.365 1.00 77.06 99 GLN A CA 1
ATOM 805 C C . GLN A 1 99 ? -5.308 10.376 30.393 1.00 77.06 99 GLN A C 1
ATOM 807 O O . GLN A 1 99 ? -6.180 11.055 30.921 1.00 77.06 99 GLN A O 1
ATOM 812 N N . LEU A 1 100 ? -4.218 10.923 29.847 1.00 81.94 100 LEU A N 1
ATOM 813 C CA . LEU A 1 100 ? -3.923 12.364 29.840 1.00 81.94 100 LEU A CA 1
ATOM 814 C C . LEU A 1 100 ? -4.289 13.033 28.503 1.00 81.94 100 LEU A C 1
ATOM 816 O O . LEU A 1 100 ? -4.005 14.215 28.293 1.00 81.94 100 LEU A O 1
ATOM 820 N N . LEU A 1 101 ? -4.882 12.273 27.586 1.00 79.69 101 LEU A N 1
ATOM 821 C CA . LEU A 1 101 ? -5.275 12.751 26.273 1.00 79.69 101 LEU A CA 1
ATOM 822 C C . LEU A 1 101 ? -6.526 13.634 26.390 1.00 79.69 101 LEU A C 1
ATOM 824 O O . LEU A 1 101 ? -7.465 13.297 27.118 1.00 79.69 101 LEU A O 1
ATOM 828 N N . LYS A 1 102 ? -6.556 14.765 25.675 1.00 87.69 102 LYS A N 1
ATOM 829 C CA . LYS A 1 102 ? -7.763 15.606 25.630 1.00 87.69 102 LYS A CA 1
ATOM 830 C C . LYS A 1 102 ? -8.925 14.822 24.998 1.00 87.69 102 LYS A C 1
ATOM 832 O O . LYS A 1 102 ? -8.674 13.963 24.151 1.00 87.69 102 LYS A O 1
ATOM 837 N N . PRO A 1 103 ? -10.191 15.129 25.340 1.00 87.56 103 PRO A N 1
ATOM 838 C CA . PRO A 1 103 ? -11.339 14.463 24.719 1.00 87.56 103 PRO A CA 1
ATOM 839 C C . PRO A 1 103 ? -11.336 14.601 23.186 1.00 87.56 103 PRO A C 1
ATOM 841 O O . PRO A 1 103 ? -11.599 13.627 22.493 1.00 87.56 103 PRO A O 1
ATOM 844 N N . GLU A 1 104 ? -10.918 15.754 22.655 1.00 88.88 104 GLU A N 1
ATOM 845 C CA . GLU A 1 104 ? -10.781 15.996 21.208 1.00 88.88 104 GLU A CA 1
ATOM 846 C C . GLU A 1 104 ? -9.735 15.078 20.548 1.00 88.88 104 GLU A C 1
ATOM 848 O O . GLU A 1 104 ? -9.985 14.455 19.518 1.00 88.88 104 GLU A O 1
ATOM 853 N N . GLU A 1 105 ? -8.557 14.949 21.166 1.00 87.06 105 GLU A N 1
ATOM 854 C CA . GLU A 1 105 ? -7.476 14.074 20.692 1.00 87.06 105 GLU A CA 1
ATOM 855 C C . GLU A 1 105 ? -7.902 12.592 20.756 1.00 87.06 105 GLU A C 1
ATOM 857 O O . GLU A 1 105 ? -7.520 11.796 19.897 1.00 87.06 105 GLU A O 1
ATOM 862 N N . LYS A 1 106 ? -8.743 12.219 21.732 1.00 88.25 106 LYS A N 1
ATOM 863 C CA . LYS A 1 106 ? -9.312 10.869 21.851 1.00 88.25 106 LYS A CA 1
ATOM 864 C C . LYS A 1 106 ? -10.287 10.550 20.716 1.00 88.25 106 LYS A C 1
ATOM 866 O O . LYS A 1 106 ? -10.264 9.435 20.199 1.00 88.25 106 LYS A O 1
ATOM 871 N N . GLU A 1 107 ? -11.107 11.509 20.296 1.00 90.62 107 GLU A N 1
ATOM 872 C CA . GLU A 1 107 ? -11.982 11.335 19.129 1.00 90.62 107 GLU A CA 1
ATOM 873 C C . GLU A 1 107 ? -11.187 11.213 17.824 1.00 90.62 107 GLU A C 1
ATOM 875 O O . GLU A 1 107 ? -11.541 10.419 16.950 1.00 90.62 107 GLU A O 1
ATOM 880 N N . VAL A 1 108 ? -10.095 11.972 17.673 1.00 90.38 108 VAL A N 1
ATOM 881 C CA . VAL A 1 108 ? -9.168 11.806 16.537 1.00 90.38 108 VAL A CA 1
ATOM 882 C C . VAL A 1 108 ? -8.568 10.399 16.535 1.00 90.38 108 VAL A C 1
ATOM 884 O O . VAL A 1 108 ? -8.565 9.749 15.492 1.00 90.38 108 VAL A O 1
ATOM 887 N N . LEU A 1 109 ? -8.123 9.906 17.696 1.00 89.56 109 LEU A N 1
ATOM 888 C CA . LEU A 1 109 ? -7.567 8.560 17.838 1.00 89.56 109 LEU A CA 1
ATOM 889 C C . LEU A 1 109 ? -8.588 7.469 17.479 1.00 89.56 109 LEU A C 1
ATOM 891 O O . LEU A 1 109 ? -8.258 6.573 16.709 1.00 89.56 109 LEU A O 1
ATOM 895 N N . SER A 1 110 ? -9.827 7.566 17.975 1.00 90.81 110 SER A N 1
ATOM 896 C CA . SER A 1 110 ? -10.894 6.604 17.651 1.00 90.81 110 SER A CA 1
ATOM 897 C C . SER A 1 110 ? -11.161 6.548 16.147 1.00 90.81 110 SER A C 1
ATOM 899 O O . SER A 1 110 ? -11.182 5.468 15.564 1.00 90.81 110 SER A O 1
ATOM 901 N N . ARG A 1 111 ? -11.286 7.714 15.497 1.00 92.69 111 ARG A N 1
ATOM 902 C CA . ARG A 1 111 ? -11.489 7.796 14.042 1.00 92.69 111 ARG A CA 1
ATOM 903 C C . ARG A 1 111 ? -10.317 7.207 13.265 1.00 92.69 111 ARG A C 1
ATOM 905 O O . ARG A 1 111 ? -10.529 6.536 12.261 1.00 92.69 111 ARG A O 1
ATOM 912 N N . LEU A 1 112 ? -9.090 7.454 13.718 1.00 91.69 112 LEU A N 1
ATOM 913 C CA . LEU A 1 112 ? -7.897 6.891 13.096 1.00 91.69 112 LEU A CA 1
ATOM 914 C C . LEU A 1 112 ? -7.897 5.358 13.179 1.00 91.69 112 LEU A C 1
ATOM 916 O O . LEU A 1 112 ? -7.655 4.699 12.172 1.00 91.69 112 LEU A O 1
ATOM 920 N N . VAL A 1 113 ? -8.215 4.792 14.344 1.00 92.56 113 VAL A N 1
ATOM 921 C CA . VAL A 1 113 ? -8.306 3.336 14.536 1.00 92.56 113 VAL A CA 1
ATOM 922 C C . VAL A 1 113 ? -9.390 2.729 13.648 1.00 92.56 113 VAL A C 1
ATOM 924 O O . VAL A 1 113 ? -9.144 1.716 12.994 1.00 92.56 113 VAL A O 1
ATOM 927 N N . ASP A 1 114 ? -10.551 3.375 13.540 1.00 93.00 114 ASP A N 1
ATOM 928 C CA . ASP A 1 114 ? -11.615 2.925 12.641 1.00 93.00 114 ASP A CA 1
ATOM 929 C C . ASP A 1 114 ? -11.163 2.898 11.177 1.00 93.00 114 ASP A C 1
ATOM 931 O O . ASP A 1 114 ? -11.386 1.896 10.492 1.00 93.00 114 ASP A O 1
ATOM 935 N N . VAL A 1 115 ? -10.473 3.951 10.719 1.00 92.81 115 VAL A N 1
ATOM 936 C CA . VAL A 1 115 ? -9.889 4.028 9.369 1.00 92.81 115 VAL A CA 1
ATOM 937 C C . VAL A 1 115 ? -8.853 2.921 9.160 1.00 92.81 115 VAL A C 1
ATOM 939 O O . VAL A 1 115 ? -8.880 2.239 8.134 1.00 92.81 115 VAL A O 1
ATOM 942 N N . MET A 1 116 ? -7.963 2.691 10.128 1.00 91.69 116 MET A N 1
ATOM 943 C CA . MET A 1 116 ? -6.957 1.629 10.045 1.00 91.69 116 MET A CA 1
ATOM 944 C C . MET A 1 116 ? -7.597 0.244 9.926 1.00 91.69 116 MET A C 1
ATOM 946 O O . MET A 1 116 ? -7.211 -0.527 9.047 1.00 91.69 116 MET A O 1
ATOM 950 N N . ILE A 1 117 ? -8.626 -0.053 10.723 1.00 92.56 117 ILE A N 1
ATOM 951 C CA . ILE A 1 117 ? -9.360 -1.324 10.633 1.00 92.56 117 ILE A CA 1
ATOM 952 C C . ILE A 1 117 ? -10.113 -1.430 9.298 1.00 92.56 117 ILE A C 1
ATOM 954 O O . ILE A 1 117 ? -10.170 -2.501 8.694 1.00 92.56 117 ILE A O 1
ATOM 958 N N . GLU A 1 118 ? -10.684 -0.332 8.803 1.00 90.50 118 GLU A N 1
ATOM 959 C CA . GLU A 1 118 ? -11.418 -0.290 7.534 1.00 90.50 118 GLU A CA 1
ATOM 960 C C . GLU A 1 118 ? -10.541 -0.627 6.318 1.00 90.50 118 GLU A C 1
ATOM 962 O O . GLU A 1 118 ? -11.018 -1.321 5.402 1.00 90.50 118 GLU A O 1
ATOM 967 N N . PHE A 1 119 ? -9.284 -0.178 6.332 1.00 90.69 119 PHE A N 1
ATOM 968 C CA . PHE A 1 119 ? -8.279 -0.476 5.309 1.00 90.69 119 PHE A CA 1
ATOM 969 C C . PHE A 1 119 ? -7.422 -1.716 5.612 1.00 90.69 119 PHE A C 1
ATOM 971 O O . PHE A 1 119 ? -6.599 -2.088 4.779 1.00 90.69 119 PHE A O 1
ATOM 978 N N . GLY A 1 120 ? -7.629 -2.376 6.756 1.00 90.81 120 GLY A N 1
ATOM 979 C CA . GLY A 1 120 ? -6.884 -3.577 7.139 1.00 90.81 120 GLY A CA 1
ATOM 980 C C . GLY A 1 120 ? -5.407 -3.307 7.432 1.00 90.81 120 GLY A C 1
ATOM 981 O O . GLY A 1 120 ? -4.560 -4.126 7.091 1.00 90.81 120 GLY A O 1
ATOM 982 N N . LEU A 1 121 ? -5.100 -2.149 8.019 1.00 92.00 121 LEU A N 1
ATOM 983 C CA . LEU A 1 121 ? -3.751 -1.745 8.400 1.00 92.00 121 LEU A CA 1
ATOM 984 C C . LEU A 1 121 ? -3.485 -2.075 9.868 1.00 92.00 121 LEU A C 1
ATOM 986 O O . LEU A 1 121 ? -4.318 -1.794 10.732 1.00 92.00 121 LEU A O 1
ATOM 990 N N . ASN A 1 122 ? -2.294 -2.587 10.155 1.00 91.69 122 ASN A N 1
ATOM 991 C CA . ASN A 1 122 ? -1.817 -2.797 11.517 1.00 91.69 122 ASN A CA 1
ATOM 992 C C . ASN A 1 122 ? -0.379 -2.290 11.684 1.00 91.69 122 ASN A C 1
ATOM 994 O O . ASN A 1 122 ? 0.355 -2.143 10.710 1.00 91.69 122 ASN A O 1
ATOM 998 N N . PHE A 1 123 ? 0.036 -2.038 12.924 1.00 90.81 123 PHE A N 1
ATOM 999 C CA . PHE A 1 123 ? 1.434 -1.789 13.259 1.00 90.81 123 P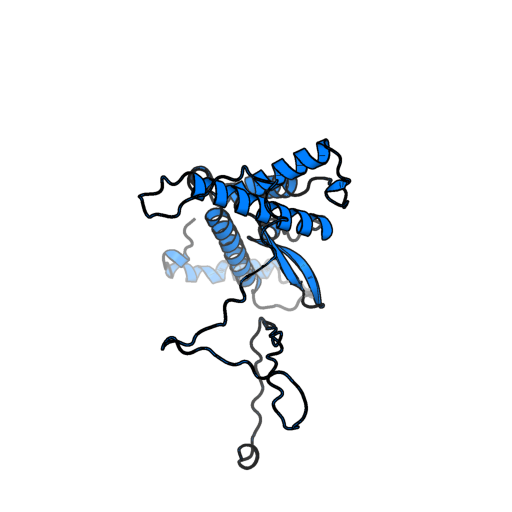HE A CA 1
ATOM 1000 C C . PHE A 1 123 ? 2.044 -3.040 13.889 1.00 90.81 123 PHE A C 1
ATOM 1002 O O . PHE A 1 123 ? 1.609 -3.482 14.952 1.00 90.81 123 PHE A O 1
ATOM 1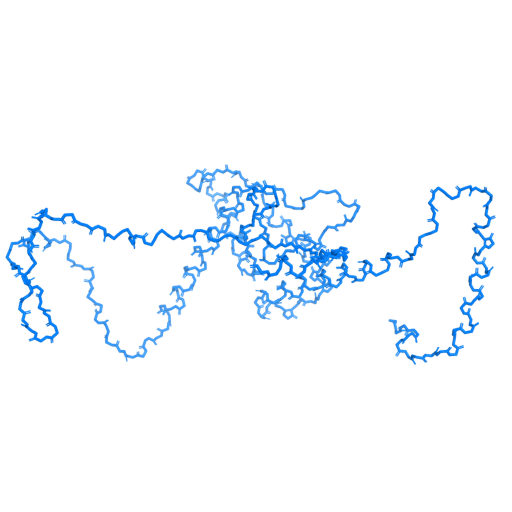009 N N . VAL A 1 124 ? 3.085 -3.579 13.259 1.00 89.94 124 VAL A N 1
ATOM 1010 C CA . VAL A 1 124 ? 3.820 -4.752 13.744 1.00 89.94 124 VAL A CA 1
ATOM 1011 C C . VAL A 1 124 ? 5.168 -4.312 14.297 1.00 89.94 124 VAL A C 1
ATOM 1013 O O . VAL A 1 124 ? 5.869 -3.496 13.700 1.00 89.94 124 VAL A O 1
ATOM 1016 N N . GLN A 1 125 ? 5.525 -4.840 15.468 1.00 89.69 125 GLN A N 1
ATOM 1017 C CA . GLN A 1 125 ? 6.821 -4.589 16.084 1.00 89.69 125 GLN A CA 1
ATOM 1018 C C . GLN A 1 125 ? 7.888 -5.469 15.423 1.00 89.69 125 GLN A C 1
ATOM 1020 O O . GLN A 1 125 ? 7.890 -6.688 15.600 1.00 89.69 125 GLN A O 1
ATOM 1025 N N . GLU A 1 126 ? 8.840 -4.852 14.731 1.00 86.44 126 GLU A N 1
ATOM 1026 C CA . GLU A 1 126 ? 10.005 -5.539 14.181 1.00 86.44 126 GLU A CA 1
ATOM 1027 C C . GLU A 1 126 ? 11.282 -5.132 14.917 1.00 86.44 126 GLU A C 1
ATOM 1029 O O . GLU A 1 126 ? 11.431 -4.021 15.439 1.00 86.44 126 GLU A O 1
ATOM 1034 N N . LYS A 1 127 ? 12.225 -6.074 14.982 1.00 83.25 127 LYS A N 1
ATOM 1035 C CA . LYS A 1 127 ? 13.567 -5.821 15.500 1.00 83.25 127 LYS A CA 1
ATOM 1036 C C . LYS A 1 127 ? 14.468 -5.419 14.346 1.00 83.25 127 LYS A C 1
ATOM 1038 O O . LYS A 1 127 ? 14.837 -6.259 13.526 1.00 83.25 127 LYS A O 1
ATOM 1043 N N . THR A 1 128 ? 14.864 -4.155 14.319 1.00 79.44 128 THR A N 1
ATOM 1044 C CA . THR A 1 128 ? 15.846 -3.653 13.359 1.00 79.44 128 THR A CA 1
ATOM 1045 C C . THR A 1 128 ? 17.199 -4.337 13.586 1.00 79.44 128 THR A C 1
ATOM 1047 O O . THR A 1 128 ? 17.523 -4.791 14.685 1.00 79.44 128 THR A O 1
ATOM 1050 N N . THR A 1 129 ? 18.041 -4.382 12.551 1.00 75.25 129 THR A N 1
ATOM 1051 C CA . THR A 1 129 ? 19.387 -4.990 12.572 1.00 75.25 129 THR A CA 1
ATOM 1052 C C . THR A 1 129 ? 20.313 -4.478 13.686 1.00 75.25 129 THR A C 1
ATOM 1054 O O . THR A 1 129 ? 21.277 -5.177 14.015 1.00 75.25 129 THR A O 1
ATOM 1057 N N . ALA A 1 130 ? 19.998 -3.313 14.264 1.00 77.56 130 ALA A N 1
ATOM 1058 C CA . ALA A 1 130 ? 20.678 -2.639 15.371 1.00 77.56 130 ALA A CA 1
ATOM 1059 C C . ALA A 1 130 ? 20.083 -2.930 16.774 1.00 77.56 130 ALA A C 1
ATOM 1061 O O . ALA A 1 130 ? 20.376 -2.194 17.710 1.00 77.56 130 ALA A O 1
ATOM 1062 N N . ASP A 1 131 ? 19.237 -3.960 16.921 1.00 76.50 131 ASP A N 1
ATOM 1063 C CA . ASP A 1 131 ? 18.557 -4.351 18.180 1.00 76.50 131 ASP A CA 1
ATOM 1064 C C . ASP A 1 131 ? 17.613 -3.279 18.766 1.00 76.50 131 ASP A C 1
ATOM 1066 O O . ASP A 1 131 ? 17.246 -3.290 19.938 1.00 76.50 131 ASP A O 1
ATOM 1070 N N . GLN A 1 132 ? 17.177 -2.346 17.921 1.00 80.81 132 GLN A N 1
ATOM 1071 C CA . GLN A 1 132 ? 16.135 -1.377 18.243 1.00 80.81 132 GLN A CA 1
ATOM 1072 C C . GLN A 1 132 ? 14.779 -1.902 17.766 1.00 80.81 132 GLN A C 1
ATOM 1074 O O . GLN A 1 132 ? 14.682 -2.504 16.696 1.00 80.81 132 GLN A O 1
ATOM 1079 N N . PHE A 1 133 ? 13.729 -1.665 18.550 1.00 83.88 133 PHE A N 1
ATOM 1080 C CA . PHE A 1 133 ? 12.361 -1.980 18.148 1.00 83.88 133 PHE A CA 1
ATOM 1081 C C . PHE A 1 133 ? 11.780 -0.828 17.336 1.00 83.88 133 PHE A C 1
ATOM 1083 O O . PHE A 1 133 ? 11.761 0.315 17.799 1.00 83.88 133 PHE A O 1
ATOM 1090 N N . ALA A 1 134 ? 11.269 -1.141 16.153 1.00 85.00 134 ALA A N 1
ATOM 1091 C CA . ALA A 1 134 ? 10.527 -0.211 15.320 1.00 85.00 134 ALA A CA 1
ATOM 1092 C C . ALA A 1 134 ? 9.161 -0.820 14.995 1.00 85.00 134 ALA A C 1
ATOM 1094 O O . ALA A 1 134 ? 9.042 -2.016 14.751 1.00 85.00 134 ALA A O 1
ATOM 1095 N N . TYR A 1 135 ? 8.117 0.002 15.036 1.00 87.25 135 TYR A N 1
ATOM 1096 C CA . TYR A 1 135 ? 6.803 -0.407 14.552 1.00 87.25 135 TYR A CA 1
ATOM 1097 C C . TYR A 1 135 ? 6.708 -0.068 13.075 1.00 87.25 135 TYR A C 1
ATOM 1099 O O . TYR A 1 135 ? 6.840 1.107 12.734 1.00 87.25 135 TYR A O 1
ATOM 1107 N N . HIS A 1 136 ? 6.449 -1.054 12.228 1.00 88.31 136 HIS A N 1
ATOM 1108 C CA . HIS A 1 136 ? 6.224 -0.872 10.795 1.00 88.31 136 HIS A CA 1
ATOM 1109 C C . HIS A 1 136 ? 4.759 -1.126 10.455 1.00 88.31 136 HIS A C 1
ATOM 1111 O O . HIS A 1 136 ? 4.084 -1.889 11.149 1.00 88.31 136 HIS A O 1
ATOM 1117 N N . LEU A 1 137 ? 4.255 -0.454 9.419 1.00 89.56 137 LEU A N 1
ATOM 1118 C CA . LEU A 1 137 ? 2.932 -0.757 8.888 1.00 89.56 137 LEU A CA 1
ATOM 1119 C C . LEU A 1 137 ? 2.937 -2.120 8.195 1.00 89.56 137 LEU A C 1
ATOM 1121 O O . LEU A 1 137 ? 3.812 -2.412 7.381 1.00 89.56 137 LEU A O 1
ATOM 1125 N N . ASP A 1 138 ? 1.918 -2.912 8.496 1.00 90.56 138 ASP A N 1
ATOM 1126 C CA . ASP A 1 138 ? 1.573 -4.141 7.800 1.00 90.56 138 ASP A CA 1
ATOM 1127 C C . ASP A 1 138 ? 0.180 -3.961 7.179 1.00 90.56 138 ASP A C 1
ATOM 1129 O O . ASP A 1 138 ? -0.798 -3.802 7.923 1.00 90.56 138 ASP A O 1
ATOM 1133 N N . PRO A 1 139 ? 0.056 -3.920 5.839 1.00 92.00 139 PRO A N 1
ATOM 1134 C CA . PRO A 1 139 ? 1.117 -3.974 4.822 1.00 92.00 139 PRO A CA 1
ATOM 1135 C C . PRO A 1 139 ? 2.028 -2.728 4.776 1.00 92.00 139 PRO A C 1
ATOM 1137 O O . PRO A 1 139 ? 1.577 -1.634 5.129 1.00 92.00 139 PRO A O 1
ATOM 1140 N N . PRO A 1 140 ? 3.274 -2.843 4.254 1.00 89.19 140 PRO A N 1
ATOM 1141 C CA . PRO A 1 140 ? 4.269 -1.763 4.239 1.00 89.19 140 PRO A CA 1
ATOM 1142 C C . PRO A 1 140 ? 3.992 -0.720 3.144 1.00 89.19 140 PRO A C 1
ATOM 1144 O O . PRO A 1 140 ? 4.790 -0.501 2.233 1.00 89.19 140 PRO A O 1
ATOM 1147 N N . ILE A 1 141 ? 2.843 -0.050 3.237 1.00 89.44 141 ILE A N 1
ATOM 1148 C CA . ILE A 1 141 ? 2.369 0.944 2.263 1.00 89.44 141 ILE A CA 1
ATOM 1149 C C . ILE A 1 141 ? 3.259 2.192 2.178 1.00 89.44 141 ILE A C 1
ATOM 1151 O O . ILE A 1 141 ? 3.217 2.895 1.174 1.00 89.44 141 ILE A O 1
ATOM 1155 N N . GLU A 1 142 ? 4.094 2.443 3.192 1.00 85.75 142 GLU A N 1
ATOM 1156 C CA . GLU A 1 142 ? 5.083 3.532 3.206 1.00 85.75 142 GLU A CA 1
ATOM 1157 C C . GLU A 1 142 ? 6.035 3.429 2.002 1.00 85.75 142 GLU A C 1
ATOM 1159 O O . GLU A 1 142 ? 6.302 4.428 1.339 1.00 85.75 142 GLU A O 1
ATOM 1164 N N . GLN A 1 143 ? 6.430 2.204 1.634 1.00 86.94 143 GLN A N 1
ATOM 1165 C CA . GLN A 1 143 ? 7.352 1.941 0.523 1.00 86.94 143 GLN A CA 1
ATOM 1166 C C . GLN A 1 143 ? 6.800 2.388 -0.837 1.00 86.94 143 GLN A C 1
ATOM 1168 O O . GLN A 1 143 ? 7.561 2.632 -1.771 1.00 86.94 143 GLN A O 1
ATOM 1173 N N . LEU A 1 144 ? 5.473 2.495 -0.976 1.00 85.88 144 LEU A N 1
ATOM 1174 C CA . LEU A 1 144 ? 4.834 2.946 -2.215 1.00 85.88 144 LEU A CA 1
ATOM 1175 C C . LEU A 1 144 ? 5.041 4.445 -2.473 1.00 85.88 144 LEU A C 1
ATOM 1177 O O . LEU A 1 144 ? 4.863 4.889 -3.607 1.00 85.88 144 LEU A O 1
ATOM 1181 N N . LEU A 1 145 ? 5.389 5.214 -1.438 1.00 81.94 145 LEU A N 1
ATOM 1182 C CA . LEU A 1 145 ? 5.590 6.663 -1.501 1.00 81.94 145 LEU A CA 1
ATOM 1183 C C . LEU A 1 145 ? 7.064 7.074 -1.399 1.00 81.94 145 LEU A C 1
ATOM 1185 O O . LEU A 1 145 ? 7.359 8.268 -1.464 1.00 81.94 145 LEU A O 1
ATOM 1189 N N . ASP A 1 146 ? 7.984 6.116 -1.282 1.00 77.44 146 ASP A N 1
ATOM 1190 C CA . ASP A 1 146 ? 9.423 6.372 -1.255 1.00 77.44 146 ASP A CA 1
ATOM 1191 C C . ASP A 1 146 ? 9.920 6.750 -2.660 1.00 77.44 146 ASP A C 1
ATOM 1193 O O . ASP A 1 146 ? 10.433 5.935 -3.432 1.00 77.44 146 ASP A O 1
ATOM 1197 N N . TYR A 1 147 ? 9.745 8.020 -3.019 1.00 73.62 147 TYR A N 1
ATOM 1198 C CA . TYR A 1 147 ? 10.302 8.584 -4.242 1.00 73.62 147 TYR A CA 1
ATOM 1199 C C . TYR A 1 147 ? 11.773 8.944 -4.018 1.00 73.62 147 TYR A C 1
ATOM 1201 O O . TYR A 1 147 ? 12.093 9.703 -3.110 1.00 73.62 147 TYR A O 1
ATOM 1209 N N . GLU A 1 148 ? 12.671 8.473 -4.892 1.00 63.62 148 GLU A N 1
ATOM 1210 C CA . GLU A 1 148 ? 14.132 8.684 -4.783 1.00 63.62 148 GLU A CA 1
ATOM 1211 C C . GLU A 1 148 ? 14.557 10.171 -4.709 1.00 63.62 148 GLU A C 1
ATOM 1213 O O . GLU A 1 148 ? 15.684 10.470 -4.326 1.00 63.62 148 GLU A O 1
ATOM 1218 N N . GLN A 1 149 ? 13.668 11.109 -5.059 1.00 57.19 149 GLN A N 1
ATOM 1219 C CA . GLN A 1 149 ? 13.902 12.561 -5.029 1.00 57.19 149 GLN A CA 1
ATOM 1220 C C . GLN A 1 149 ? 13.048 13.310 -3.986 1.00 57.19 149 GLN A C 1
ATOM 1222 O O . GLN A 1 149 ? 13.184 14.524 -3.841 1.00 57.19 149 GLN A O 1
ATOM 1227 N N . GLY A 1 150 ? 12.155 12.617 -3.273 1.00 51.84 150 GLY A N 1
ATOM 1228 C CA . GLY A 1 150 ? 11.257 13.207 -2.282 1.00 51.84 150 GLY A CA 1
ATOM 1229 C C . GLY A 1 150 ? 11.839 13.085 -0.880 1.00 51.84 150 GLY A C 1
ATOM 1230 O O . GLY A 1 150 ? 12.112 11.993 -0.396 1.00 51.84 150 GLY A O 1
ATOM 1231 N N . THR A 1 151 ? 12.042 14.212 -0.210 1.00 50.38 151 THR A N 1
ATOM 1232 C CA . THR A 1 151 ? 12.528 14.247 1.167 1.00 50.38 151 THR A CA 1
ATOM 1233 C C . THR A 1 151 ? 11.546 13.590 2.148 1.00 50.38 151 THR A C 1
ATOM 1235 O O . THR A 1 151 ? 10.419 14.057 2.282 1.00 50.38 151 THR A O 1
ATOM 1238 N N . ASN A 1 152 ? 12.078 12.631 2.916 1.00 50.69 152 ASN A N 1
ATOM 1239 C CA . ASN A 1 152 ? 11.784 12.289 4.315 1.00 50.69 152 ASN A CA 1
ATOM 1240 C C . ASN A 1 152 ? 10.448 11.601 4.652 1.00 50.69 152 ASN A C 1
ATOM 1242 O O . ASN A 1 152 ? 9.397 12.231 4.658 1.00 50.69 152 ASN A O 1
ATOM 1246 N N . ASN A 1 153 ? 10.565 10.340 5.097 1.00 53.69 153 ASN A N 1
ATOM 1247 C CA . ASN A 1 153 ? 9.735 9.660 6.099 1.00 53.69 153 ASN A CA 1
ATOM 1248 C C . ASN A 1 153 ? 8.301 10.194 6.197 1.00 53.69 153 ASN A C 1
ATOM 1250 O O . ASN A 1 153 ? 7.993 10.986 7.090 1.00 53.69 153 ASN A O 1
ATOM 1254 N N . CYS A 1 154 ? 7.415 9.727 5.315 1.00 53.97 154 CYS A N 1
ATOM 1255 C CA . CYS A 1 154 ? 6.023 10.179 5.275 1.00 53.97 154 CYS A CA 1
ATOM 1256 C C . CYS A 1 154 ? 5.230 9.889 6.566 1.00 53.97 154 CYS A C 1
ATOM 1258 O O . CYS A 1 154 ? 4.137 10.417 6.736 1.00 53.97 154 CYS A O 1
ATOM 1260 N N . LEU A 1 155 ? 5.784 9.107 7.499 1.00 58.91 155 LEU A N 1
ATOM 1261 C CA . LEU A 1 155 ? 5.242 8.923 8.842 1.00 58.91 155 LEU A CA 1
ATOM 1262 C C . LEU A 1 155 ? 6.263 9.333 9.915 1.00 58.91 155 LEU A C 1
ATOM 1264 O O . LEU A 1 155 ? 6.913 8.462 10.510 1.00 58.91 155 LEU A O 1
ATOM 1268 N N . PRO A 1 156 ? 6.379 10.625 10.267 1.00 55.72 156 PRO A N 1
ATOM 1269 C CA . PRO A 1 156 ? 7.125 11.060 11.443 1.00 55.72 156 PRO A CA 1
ATOM 1270 C C 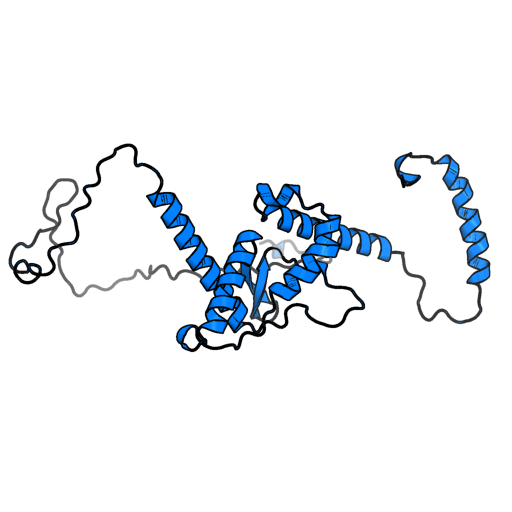. PRO A 1 156 ? 6.322 10.768 12.722 1.00 55.72 156 PRO A C 1
ATOM 1272 O O . PRO A 1 156 ? 6.110 11.632 13.571 1.00 55.72 156 PRO A O 1
ATOM 1275 N N . HIS A 1 157 ? 5.844 9.534 12.878 1.00 62.16 157 HIS A N 1
ATOM 1276 C CA . HIS A 1 157 ? 5.138 9.121 14.074 1.00 62.16 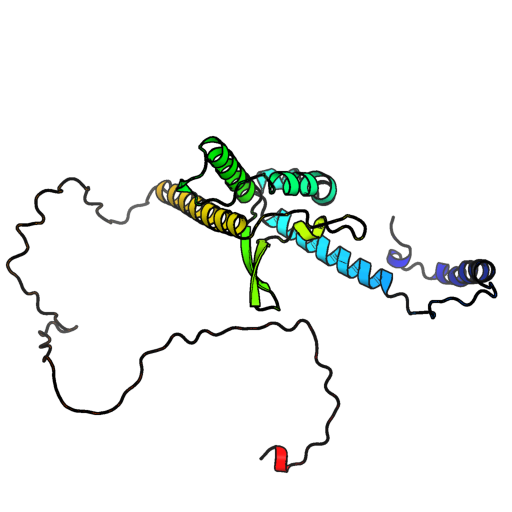157 HIS A CA 1
ATOM 1277 C C . HIS A 1 157 ? 6.118 8.523 15.072 1.00 62.16 157 HIS A C 1
ATOM 1279 O O . HIS A 1 157 ? 6.767 7.509 14.802 1.00 62.16 157 HIS A O 1
ATOM 1285 N N . ARG A 1 158 ? 6.231 9.171 16.235 1.00 73.44 158 ARG A N 1
ATOM 1286 C CA . ARG A 1 158 ? 7.071 8.709 17.343 1.00 73.44 158 ARG A CA 1
ATOM 1287 C C . ARG A 1 158 ? 6.631 7.300 17.751 1.00 73.44 158 ARG A C 1
ATOM 1289 O O . ARG A 1 158 ? 5.436 7.045 17.870 1.00 73.44 158 ARG A O 1
ATOM 1296 N N . TYR A 1 159 ? 7.600 6.424 18.017 1.00 81.38 159 TYR A N 1
ATOM 1297 C CA . TYR A 1 159 ? 7.413 5.015 18.405 1.00 81.38 159 TYR A CA 1
ATOM 1298 C C . TYR A 1 159 ? 6.238 4.781 19.372 1.00 81.38 159 TYR A C 1
ATOM 1300 O O . TYR A 1 159 ? 5.420 3.892 19.155 1.00 81.38 159 TYR A O 1
ATOM 1308 N N . VAL A 1 160 ? 6.119 5.637 20.394 1.00 84.19 160 VAL A N 1
ATOM 1309 C CA . VAL A 1 160 ? 5.080 5.577 21.437 1.00 84.19 160 VAL A CA 1
ATOM 1310 C C . VAL A 1 160 ? 3.667 5.559 20.861 1.00 84.19 160 VAL A C 1
ATOM 1312 O O . VAL A 1 160 ? 2.806 4.845 21.362 1.00 84.19 160 VAL A O 1
ATOM 1315 N N . ILE A 1 161 ? 3.412 6.339 19.814 1.00 86.00 161 ILE A N 1
ATOM 1316 C CA . ILE A 1 161 ? 2.059 6.474 19.290 1.00 86.00 161 ILE A CA 1
ATOM 1317 C C . ILE A 1 161 ? 1.737 5.321 18.321 1.00 86.00 161 ILE A C 1
ATOM 1319 O O . ILE A 1 161 ? 0.619 4.818 18.339 1.00 86.00 161 ILE A O 1
ATOM 1323 N N . ARG A 1 162 ? 2.728 4.793 17.578 1.00 87.31 162 ARG A N 1
ATOM 1324 C CA . ARG A 1 162 ? 2.561 3.543 16.802 1.00 87.31 162 ARG A CA 1
ATOM 1325 C C . ARG A 1 162 ? 2.215 2.363 17.722 1.00 87.31 162 ARG A C 1
ATOM 1327 O O . ARG A 1 162 ? 1.317 1.590 17.410 1.00 87.31 162 ARG A O 1
ATOM 1334 N N . GLN A 1 163 ? 2.867 2.285 18.885 1.00 88.38 163 GLN A N 1
ATOM 1335 C CA . GLN A 1 163 ? 2.547 1.307 19.929 1.00 88.38 163 GLN A CA 1
ATOM 1336 C C . GLN A 1 163 ? 1.140 1.508 20.513 1.00 88.38 163 GLN A C 1
ATOM 1338 O O . GLN A 1 163 ? 0.421 0.544 20.763 1.00 88.38 163 GLN A O 1
ATOM 1343 N N . LEU A 1 164 ? 0.741 2.759 20.757 1.00 88.56 164 LEU A N 1
ATOM 1344 C CA . LEU A 1 164 ? -0.605 3.059 21.244 1.00 88.56 164 LEU A CA 1
ATOM 1345 C C . LEU A 1 164 ? -1.665 2.609 20.230 1.00 88.56 164 LEU A C 1
ATOM 1347 O O . LEU A 1 164 ? -2.662 2.009 20.617 1.00 88.56 164 LEU A O 1
ATOM 1351 N N . LEU A 1 165 ? -1.429 2.864 18.941 1.00 90.25 165 LEU A N 1
ATOM 1352 C CA . LEU A 1 165 ? -2.319 2.452 17.859 1.00 90.25 165 LEU A CA 1
ATOM 1353 C C . LEU A 1 165 ? -2.390 0.933 17.719 1.00 90.25 165 LEU A C 1
ATOM 1355 O O . LEU A 1 165 ? -3.494 0.415 17.601 1.00 90.25 165 LEU A O 1
ATOM 1359 N N . SER A 1 166 ? -1.263 0.215 17.784 1.00 91.25 166 SER A N 1
ATOM 1360 C CA . SER A 1 166 ? -1.279 -1.254 17.715 1.00 91.25 166 SER A CA 1
ATOM 1361 C C . SER A 1 166 ? -2.132 -1.850 18.837 1.00 91.25 166 SER A C 1
ATOM 1363 O O . SER A 1 166 ? -2.983 -2.700 18.586 1.00 91.25 166 SER A O 1
ATOM 1365 N N . GLN A 1 167 ? -1.975 -1.342 20.063 1.00 91.06 167 GLN A N 1
ATOM 1366 C CA . GLN A 1 167 ? -2.779 -1.778 21.201 1.00 91.06 167 GLN A CA 1
ATOM 1367 C C . GLN A 1 167 ? -4.266 -1.439 21.013 1.00 91.06 167 GLN A C 1
ATOM 1369 O O . GLN A 1 167 ? -5.122 -2.276 21.293 1.00 91.06 167 GLN A O 1
ATOM 1374 N N . GLU A 1 168 ? -4.589 -0.231 20.542 1.00 90.62 168 GLU A N 1
ATOM 1375 C CA . GLU A 1 168 ? -5.986 0.178 20.366 1.00 90.62 168 GLU A CA 1
ATOM 1376 C C . GLU A 1 168 ? -6.686 -0.647 19.278 1.00 90.62 168 GLU A C 1
ATOM 1378 O O . GLU A 1 168 ? -7.807 -1.113 19.488 1.00 90.62 168 GLU A O 1
ATOM 1383 N N . ILE A 1 169 ? -6.004 -0.905 18.158 1.00 93.06 169 ILE A N 1
ATOM 1384 C CA . ILE A 1 169 ? -6.506 -1.756 17.071 1.00 93.06 169 ILE A CA 1
ATOM 1385 C C . ILE A 1 169 ? -6.786 -3.168 17.584 1.00 93.06 169 ILE A C 1
ATOM 1387 O O . ILE A 1 169 ? -7.858 -3.706 17.315 1.00 93.06 169 ILE A O 1
ATOM 1391 N N . GLU A 1 170 ? -5.873 -3.762 18.356 1.00 92.19 170 GLU A N 1
ATOM 1392 C CA . GLU A 1 170 ? -6.092 -5.080 18.960 1.00 92.19 170 GLU A CA 1
ATOM 1393 C C . GLU A 1 170 ? -7.320 -5.089 19.878 1.00 92.19 170 GLU A C 1
ATOM 1395 O O . GLU A 1 170 ? -8.149 -5.998 19.785 1.00 92.19 170 GLU A O 1
ATOM 1400 N N . THR A 1 171 ? -7.486 -4.065 20.721 1.00 91.31 171 THR A N 1
ATOM 1401 C CA . THR A 1 171 ? -8.655 -3.974 21.610 1.00 91.31 171 THR A CA 1
ATOM 1402 C C . THR A 1 171 ? -9.969 -3.808 20.847 1.00 91.31 171 THR A C 1
ATOM 1404 O O . THR A 1 171 ? -10.953 -4.465 21.184 1.00 91.31 171 THR A O 1
ATOM 1407 N N . GLU A 1 172 ? -9.994 -2.997 19.787 1.00 90.38 172 GLU A N 1
ATOM 1408 C CA . GLU A 1 172 ? -11.186 -2.811 18.952 1.00 90.38 172 GLU A CA 1
ATOM 1409 C C . GLU A 1 172 ? -11.507 -4.058 18.119 1.00 90.38 172 GLU A C 1
ATOM 1411 O O . GLU A 1 172 ? -12.673 -4.436 17.981 1.00 90.38 172 GLU A O 1
ATOM 1416 N N . LEU A 1 173 ? -10.493 -4.762 17.609 1.00 90.00 173 LEU A N 1
ATOM 1417 C CA . LEU A 1 173 ? -10.684 -6.041 16.921 1.00 90.00 173 LEU A CA 1
ATOM 1418 C C . LEU A 1 173 ? -11.256 -7.110 17.857 1.00 90.00 173 LEU A C 1
ATOM 1420 O O . LEU A 1 173 ? -12.146 -7.859 17.445 1.00 90.00 173 LEU A O 1
ATOM 1424 N N . LEU A 1 174 ? -10.780 -7.177 19.104 1.00 90.69 174 LEU A N 1
ATOM 1425 C CA . LEU A 1 174 ? -11.340 -8.068 20.123 1.00 90.69 174 LEU A CA 1
ATOM 1426 C C . LEU A 1 174 ? -12.801 -7.716 20.417 1.00 90.69 174 LEU A C 1
ATOM 1428 O O . LEU A 1 174 ? -13.647 -8.607 20.353 1.00 90.69 174 LEU A O 1
ATOM 1432 N N . ARG A 1 175 ? -13.120 -6.430 20.613 1.00 92.44 175 ARG A N 1
ATOM 1433 C CA . ARG A 1 175 ? -14.500 -5.981 20.857 1.00 92.44 175 ARG A CA 1
ATOM 1434 C C . ARG A 1 175 ? -15.442 -6.351 19.708 1.00 92.44 175 ARG A C 1
ATOM 1436 O O . ARG A 1 175 ? -16.479 -6.970 19.932 1.00 92.44 175 ARG A O 1
ATOM 1443 N N . ARG A 1 176 ? -15.059 -6.055 18.459 1.00 89.19 176 ARG A N 1
ATOM 1444 C CA . ARG A 1 176 ? -15.853 -6.415 17.266 1.00 89.19 176 ARG A CA 1
ATOM 1445 C C . ARG A 1 176 ? -16.033 -7.930 17.140 1.00 89.19 176 ARG A C 1
ATOM 1447 O O . ARG A 1 176 ? -17.086 -8.402 16.713 1.00 89.19 176 ARG A O 1
ATOM 1454 N N . ARG A 1 177 ? -15.020 -8.716 17.515 1.00 88.31 177 ARG A N 1
ATOM 1455 C CA . ARG A 1 177 ? -15.107 -10.181 17.511 1.00 88.31 177 ARG A CA 1
ATOM 1456 C C . ARG A 1 177 ? -16.105 -10.685 18.552 1.00 88.31 177 ARG A C 1
ATOM 1458 O O . ARG A 1 177 ? -16.918 -11.540 18.209 1.00 88.31 177 ARG A O 1
ATOM 1465 N N . GLU A 1 178 ? -16.078 -10.148 19.767 1.00 90.06 178 GLU A N 1
ATOM 1466 C CA . GLU A 1 178 ? -17.028 -10.481 20.837 1.00 90.06 178 GLU A CA 1
ATOM 1467 C C . GLU A 1 178 ? -18.476 -10.181 20.415 1.00 90.06 178 GLU A C 1
ATOM 1469 O O . GLU A 1 178 ? -19.326 -11.070 20.478 1.00 90.06 178 GLU A O 1
ATOM 1474 N N . GLU A 1 179 ? -18.734 -9.005 19.834 1.00 87.94 179 GLU A N 1
ATOM 1475 C CA . GLU A 1 179 ? -20.058 -8.616 19.315 1.00 87.94 179 GLU A CA 1
ATOM 1476 C C . GLU A 1 179 ? -20.584 -9.595 18.239 1.00 87.94 179 GLU A C 1
ATOM 1478 O O . GLU A 1 179 ? -21.762 -9.972 18.224 1.00 87.94 179 GLU A O 1
ATOM 1483 N N . THR A 1 180 ? -19.712 -10.076 17.342 1.00 84.81 180 THR A N 1
ATOM 1484 C CA . THR A 1 180 ? -20.095 -11.091 16.337 1.00 84.81 180 THR A CA 1
ATOM 1485 C C . THR A 1 180 ? -20.325 -12.484 16.926 1.00 84.81 180 THR A C 1
ATOM 1487 O O . THR A 1 180 ? -21.017 -13.300 16.315 1.00 84.81 180 THR A O 1
ATOM 1490 N N . MET A 1 181 ? -19.739 -12.792 18.086 1.00 79.56 181 MET A N 1
ATOM 1491 C CA . MET A 1 181 ? -19.935 -14.071 18.772 1.00 79.56 181 MET A CA 1
ATOM 1492 C C . MET A 1 181 ? -21.222 -14.071 19.597 1.00 79.56 181 MET A C 1
ATOM 1494 O O . MET A 1 181 ? -21.930 -15.076 19.581 1.00 79.56 181 MET A O 1
ATOM 1498 N N . ASP A 1 182 ? -21.561 -12.950 20.232 1.00 79.38 182 ASP A N 1
ATOM 1499 C CA . ASP A 1 182 ? -22.802 -12.794 20.999 1.00 79.38 182 ASP A CA 1
ATOM 1500 C C . ASP A 1 182 ? -24.051 -12.691 20.109 1.00 79.38 182 ASP A C 1
ATOM 1502 O O . ASP A 1 182 ? -25.139 -13.100 20.511 1.00 79.38 182 ASP A O 1
ATOM 1506 N N . SER A 1 183 ? -23.902 -12.198 18.875 1.00 69.81 183 SER A N 1
ATOM 1507 C CA . SER A 1 183 ? -24.991 -12.109 17.887 1.00 69.81 183 SER A CA 1
ATOM 1508 C C . SER A 1 183 ? -25.257 -13.408 17.116 1.00 69.81 183 SER A C 1
ATOM 1510 O O . SER A 1 183 ? -26.231 -13.480 16.362 1.00 69.81 183 SER A O 1
ATOM 1512 N N . ARG A 1 184 ? -24.450 -14.463 17.303 1.00 65.50 184 ARG A N 1
ATOM 1513 C CA . ARG A 1 184 ? -24.788 -15.795 16.782 1.00 65.50 184 ARG A CA 1
ATOM 1514 C C . ARG A 1 184 ? -25.900 -16.387 17.651 1.00 65.50 184 ARG A C 1
ATOM 1516 O O . ARG A 1 184 ? -25.647 -16.648 18.827 1.00 65.50 184 ARG A O 1
ATOM 1523 N N . PRO A 1 185 ? -27.106 -16.657 17.112 1.00 51.19 185 PRO A N 1
ATOM 1524 C CA . PRO A 1 185 ? -28.118 -17.372 17.867 1.00 51.19 185 PRO A CA 1
ATOM 1525 C C . PRO A 1 185 ? -27.563 -18.760 18.175 1.00 51.19 185 PRO A C 1
ATOM 1527 O O . PRO A 1 185 ? -27.297 -19.564 17.281 1.00 51.19 185 PRO A O 1
ATOM 1530 N N . SER A 1 186 ? -27.333 -19.016 19.456 1.00 51.81 186 SER A N 1
ATOM 1531 C CA . SER A 1 186 ? -26.960 -20.320 19.973 1.00 51.81 186 SER A CA 1
ATOM 1532 C C . SER A 1 186 ? -28.044 -21.327 19.599 1.00 51.81 186 SER A C 1
ATOM 1534 O O . SER A 1 186 ? -29.111 -21.353 20.211 1.00 51.81 186 SER A O 1
ATOM 1536 N N . THR A 1 187 ? -27.770 -22.168 18.606 1.00 49.94 187 THR A N 1
ATOM 1537 C CA . THR A 1 187 ? -28.386 -23.491 18.534 1.00 49.94 187 THR A CA 1
ATOM 1538 C C . THR A 1 187 ? -27.987 -24.237 19.810 1.00 49.94 187 THR A C 1
ATOM 1540 O O . THR A 1 187 ? -26.818 -24.235 20.199 1.00 49.94 187 THR A O 1
ATOM 1543 N N . GLU A 1 188 ? -28.983 -24.762 20.513 1.00 49.88 188 GLU A N 1
ATOM 1544 C CA . GLU A 1 188 ? -28.903 -25.284 21.874 1.00 49.88 188 GLU A CA 1
ATOM 1545 C C . GLU A 1 188 ? -27.744 -26.268 22.104 1.00 49.88 188 GLU A C 1
ATOM 1547 O O . GLU A 1 188 ? -27.658 -27.322 21.484 1.00 49.88 188 GLU A O 1
ATOM 1552 N N . SER A 1 189 ? -26.901 -25.957 23.090 1.00 42.59 189 SER A N 1
ATOM 1553 C CA . SER A 1 189 ? -26.326 -26.962 23.986 1.00 42.59 189 SER A CA 1
ATOM 1554 C C . SER A 1 189 ? -25.917 -26.289 25.297 1.00 42.59 189 SER A C 1
ATOM 1556 O O . SER A 1 189 ? -24.782 -25.854 25.484 1.00 42.59 189 SER A O 1
ATOM 1558 N N . SER A 1 190 ? -26.890 -26.195 26.200 1.00 49.97 190 SER A N 1
ATOM 1559 C CA . SER A 1 190 ? -26.741 -26.407 27.645 1.00 49.97 190 SER A CA 1
ATOM 1560 C C . SER A 1 190 ? -25.435 -25.928 28.291 1.00 49.97 190 SER A C 1
ATOM 1562 O O . SER A 1 190 ? -24.598 -26.730 28.706 1.00 49.97 190 SER A O 1
ATOM 1564 N N . ARG A 1 191 ? -25.292 -24.615 28.488 1.00 44.19 191 ARG A N 1
ATOM 1565 C CA . ARG A 1 191 ? -24.522 -24.085 29.622 1.00 44.19 191 ARG A CA 1
ATOM 1566 C C . ARG A 1 191 ? -25.350 -23.024 30.323 1.00 44.19 191 ARG A C 1
ATOM 1568 O O . ARG A 1 191 ? -25.431 -21.881 29.887 1.00 44.19 191 ARG A O 1
ATOM 1575 N N . THR A 1 192 ? -25.985 -23.460 31.404 1.00 42.75 192 THR A N 1
ATOM 1576 C CA . THR A 1 192 ? -26.683 -22.654 32.401 1.00 42.75 192 THR A CA 1
ATOM 1577 C C . THR A 1 192 ? -25.853 -21.422 32.762 1.00 42.75 192 THR A C 1
ATOM 1579 O O . THR A 1 192 ? -24.870 -21.515 33.495 1.00 42.75 192 THR A O 1
ATOM 1582 N N . ARG A 1 193 ? -26.250 -20.257 32.243 1.00 41.00 193 ARG A N 1
ATOM 1583 C CA . ARG A 1 193 ? -25.813 -18.957 32.755 1.00 41.00 193 ARG A CA 1
ATOM 1584 C C . ARG A 1 193 ? -26.583 -18.722 34.054 1.00 41.00 193 ARG A C 1
ATOM 1586 O O . ARG A 1 193 ? -27.772 -18.423 34.023 1.00 41.00 193 ARG A O 1
ATOM 1593 N N . MET A 1 194 ? -25.928 -18.925 35.196 1.00 38.00 194 MET A N 1
ATOM 1594 C CA . MET A 1 194 ? -26.440 -18.414 36.466 1.00 38.00 194 MET A CA 1
ATOM 1595 C C . MET A 1 194 ? -26.236 -16.900 36.486 1.00 38.00 194 MET A C 1
ATOM 1597 O O . MET A 1 194 ? -25.119 -16.410 36.334 1.00 38.00 194 MET A O 1
ATOM 1601 N N . ASN A 1 195 ? -27.345 -16.179 36.629 1.00 41.72 195 ASN A N 1
ATOM 1602 C CA . ASN A 1 195 ? -27.393 -14.728 36.687 1.00 41.72 195 ASN A CA 1
ATOM 1603 C C . ASN A 1 195 ? -26.598 -14.192 37.884 1.00 41.72 195 ASN A C 1
ATOM 1605 O O . ASN A 1 195 ? -26.744 -14.648 39.019 1.00 41.72 195 ASN A O 1
ATOM 1609 N N . ALA A 1 196 ? -25.782 -13.179 37.607 1.00 43.47 196 ALA A N 1
ATOM 1610 C CA . ALA A 1 196 ? -25.097 -12.362 38.590 1.00 43.47 196 ALA A CA 1
ATOM 1611 C C . ALA A 1 196 ? -26.102 -11.430 39.286 1.00 43.47 196 ALA A C 1
ATOM 1613 O O . ALA A 1 196 ? -26.342 -10.312 38.843 1.00 43.47 196 ALA A O 1
ATOM 1614 N N . SER A 1 197 ? -26.700 -11.894 40.384 1.00 45.47 197 SER A N 1
ATOM 1615 C CA . SER A 1 197 ? -27.424 -11.032 41.326 1.00 45.47 197 SER A CA 1
ATOM 1616 C C . SER A 1 197 ? -27.490 -11.657 42.723 1.00 45.47 197 SER A C 1
ATOM 1618 O O . SER A 1 197 ? -28.568 -11.922 43.245 1.00 45.47 197 SER A O 1
ATOM 1620 N N . THR A 1 198 ? -26.346 -11.942 43.351 1.00 43.97 198 THR A N 1
ATOM 1621 C CA . THR A 1 198 ? -26.276 -12.184 44.807 1.00 43.97 198 THR A CA 1
ATOM 1622 C C . THR A 1 198 ? -24.862 -11.888 45.311 1.00 43.97 198 THR A C 1
ATOM 1624 O O . THR A 1 198 ? -24.041 -12.786 45.458 1.00 43.97 198 THR A O 1
ATOM 1627 N N . GLN A 1 199 ? -24.552 -10.616 45.567 1.00 48.69 199 GLN A N 1
ATOM 1628 C CA . GLN A 1 199 ? -23.263 -10.207 46.145 1.00 48.69 199 GLN A CA 1
ATOM 1629 C C . GLN A 1 199 ? -23.212 -10.239 47.683 1.00 48.69 199 GLN A C 1
ATOM 1631 O O . GLN A 1 199 ? -22.245 -9.751 48.250 1.00 48.69 199 GLN A O 1
ATOM 1636 N N . ASN A 1 200 ? -24.172 -10.869 48.374 1.00 44.91 200 ASN A N 1
ATOM 1637 C CA . ASN A 1 200 ? -24.229 -10.801 49.845 1.00 44.91 200 ASN A CA 1
ATOM 1638 C C . ASN A 1 200 ? -24.066 -12.128 50.611 1.00 44.91 200 ASN A C 1
ATOM 1640 O O . ASN A 1 200 ? -24.117 -12.094 51.830 1.00 44.91 200 ASN A O 1
ATOM 1644 N N . ASN A 1 201 ? -23.785 -13.272 49.968 1.00 47.25 201 ASN A N 1
ATOM 1645 C CA . ASN A 1 201 ? -23.712 -14.573 50.673 1.00 47.25 201 ASN A CA 1
ATOM 1646 C C . ASN A 1 201 ? -22.383 -15.342 50.495 1.00 47.25 201 ASN A C 1
ATOM 1648 O O . ASN A 1 201 ? -22.365 -16.569 50.548 1.00 47.25 201 ASN A O 1
ATOM 1652 N N . ILE A 1 202 ? -21.256 -14.654 50.276 1.00 45.41 202 ILE A N 1
ATOM 1653 C CA . ILE A 1 202 ? -19.943 -15.315 50.086 1.00 45.41 202 ILE A CA 1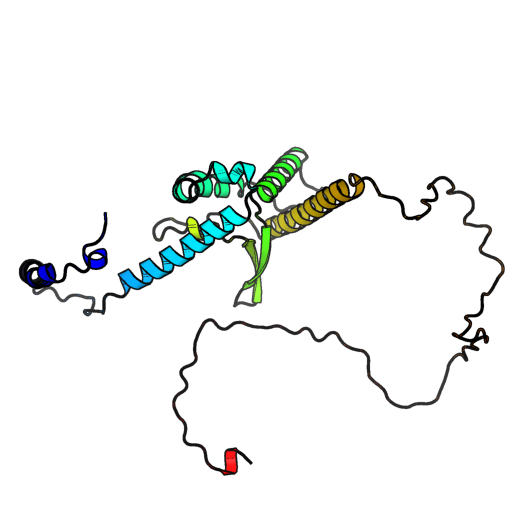
ATOM 1654 C C . ILE A 1 202 ? -19.163 -15.489 51.406 1.00 45.41 202 ILE A C 1
ATOM 1656 O O . ILE A 1 202 ? -18.235 -16.290 51.460 1.00 45.41 202 ILE A O 1
ATOM 1660 N N . MET A 1 203 ? -19.562 -14.843 52.509 1.00 42.84 203 MET A N 1
ATOM 1661 C CA . MET A 1 203 ? -18.833 -14.972 53.783 1.00 42.84 203 MET A CA 1
ATOM 1662 C C . MET A 1 203 ? -19.245 -16.145 54.685 1.00 42.84 203 MET A C 1
ATOM 1664 O O . MET A 1 203 ? -18.498 -16.468 55.601 1.00 42.84 203 MET A O 1
ATOM 1668 N N . GLU A 1 204 ? -20.354 -16.844 54.427 1.00 47.66 204 GLU A N 1
ATOM 1669 C CA . GLU A 1 204 ? -20.843 -17.880 55.361 1.00 47.66 204 GLU A CA 1
ATOM 1670 C C . GLU A 1 204 ? -20.533 -19.327 54.935 1.00 47.66 204 GLU A C 1
ATOM 1672 O O . GLU A 1 204 ? -20.733 -20.267 55.698 1.00 47.66 204 GLU A O 1
ATOM 1677 N N . LYS A 1 205 ? -19.966 -19.535 53.738 1.00 41.97 205 LYS A N 1
ATOM 1678 C CA . LYS A 1 205 ? -19.625 -20.876 53.221 1.00 41.97 205 LYS A CA 1
ATOM 1679 C C . LYS A 1 205 ? -18.122 -21.176 53.230 1.00 41.97 205 LYS A C 1
ATOM 1681 O O . LYS A 1 205 ? -17.637 -21.940 52.402 1.00 41.97 205 LYS A O 1
ATOM 1686 N N . LEU A 1 206 ? -17.393 -20.574 54.172 1.00 39.81 206 LEU A N 1
ATOM 1687 C CA . LEU A 1 206 ? -15.965 -20.827 54.405 1.00 39.81 206 LEU A CA 1
ATOM 1688 C C . LEU A 1 206 ? -15.686 -21.846 55.525 1.00 39.81 206 LEU A C 1
ATOM 1690 O O . LEU A 1 206 ? -14.533 -22.046 55.895 1.00 39.81 206 LEU A O 1
ATOM 1694 N N . MET A 1 207 ? -16.704 -22.521 56.063 1.00 46.91 207 MET A N 1
ATOM 1695 C CA . MET A 1 207 ? -16.508 -23.544 57.090 1.00 46.91 207 MET A CA 1
ATOM 1696 C C . MET A 1 207 ? -17.189 -24.860 56.708 1.00 46.91 207 MET A C 1
ATOM 1698 O O . MET A 1 207 ? -18.406 -24.926 56.584 1.00 46.91 207 MET A O 1
ATOM 1702 N N . LYS A 1 208 ? -16.357 -25.908 56.605 1.00 47.53 208 LYS A N 1
ATOM 1703 C CA . LYS A 1 208 ? -16.667 -27.337 56.399 1.00 47.53 208 LYS A CA 1
ATOM 1704 C C . LYS A 1 208 ? -17.096 -27.725 54.980 1.00 47.53 208 LYS A C 1
ATOM 1706 O O . LYS A 1 208 ? -18.256 -27.610 54.618 1.00 47.53 208 LYS A O 1
ATOM 1711 N N . VAL A 1 209 ? -16.159 -28.265 54.201 1.00 37.94 209 VAL A N 1
ATOM 1712 C CA . VAL A 1 209 ? -15.943 -29.717 54.013 1.00 37.94 209 VAL A CA 1
ATOM 1713 C C . VAL A 1 209 ? -14.642 -29.861 53.211 1.00 37.94 209 VAL A C 1
ATOM 1715 O O . VAL A 1 209 ? -14.565 -29.410 52.071 1.00 37.94 209 VAL A O 1
ATOM 1718 N N . GLU A 1 210 ? -13.615 -30.476 53.798 1.00 47.38 210 GLU A N 1
ATOM 1719 C CA . GLU A 1 210 ? -12.418 -30.892 53.061 1.00 47.38 210 GLU A CA 1
ATOM 1720 C C . GLU A 1 210 ? -12.789 -32.033 52.106 1.00 47.38 210 GLU A C 1
ATOM 1722 O O . GLU A 1 210 ? -12.983 -33.180 52.512 1.00 47.38 210 GLU A O 1
ATOM 1727 N N . ALA A 1 211 ? -12.928 -31.716 50.821 1.00 50.59 211 ALA A N 1
ATOM 1728 C CA . ALA A 1 211 ? -13.023 -32.722 49.776 1.00 50.59 211 ALA A CA 1
ATOM 1729 C C . ALA A 1 211 ? -11.612 -33.260 49.498 1.00 50.59 211 ALA A C 1
ATOM 1731 O O . ALA A 1 211 ? -10.789 -32.586 48.884 1.00 50.59 211 ALA A O 1
ATOM 1732 N N . THR A 1 212 ? -11.323 -34.471 49.971 1.00 61.12 212 THR A N 1
ATOM 1733 C CA . THR A 1 212 ? -10.097 -35.190 49.612 1.00 61.12 212 THR A CA 1
ATOM 1734 C C . THR A 1 212 ? -10.151 -35.601 48.141 1.00 61.12 212 THR A C 1
ATOM 1736 O O . THR A 1 212 ? -11.137 -36.178 47.676 1.00 61.12 212 THR A O 1
ATOM 1739 N N . GLU A 1 213 ? -9.096 -35.283 47.391 1.00 69.31 213 GLU A N 1
ATOM 1740 C CA . GLU A 1 213 ? -8.956 -35.686 45.993 1.00 69.31 213 GLU A CA 1
ATOM 1741 C C . GLU A 1 213 ? -8.910 -37.221 45.886 1.00 69.31 213 GLU A C 1
ATOM 1743 O O . GLU A 1 213 ? -8.180 -37.901 46.617 1.00 69.31 213 GLU A O 1
ATOM 1748 N N . LYS A 1 214 ? -9.728 -37.775 44.988 1.00 79.00 214 LYS A N 1
ATOM 1749 C CA . LYS A 1 214 ? -9.826 -39.215 44.717 1.00 79.00 214 LYS A CA 1
ATOM 1750 C C . LYS A 1 214 ? -9.205 -39.518 43.354 1.00 79.00 214 LYS A C 1
ATOM 1752 O O . LYS A 1 214 ? -9.373 -38.735 42.425 1.00 79.00 214 LYS A O 1
ATOM 1757 N N . ASP A 1 215 ? -8.521 -40.653 43.240 1.00 75.75 215 ASP A N 1
ATOM 1758 C CA . ASP A 1 215 ? -7.930 -41.134 41.982 1.00 75.75 215 ASP A CA 1
ATOM 1759 C C . ASP A 1 215 ? -9.001 -41.702 41.018 1.00 75.75 215 ASP A C 1
ATOM 1761 O O . ASP A 1 215 ? -10.165 -41.853 41.397 1.00 75.75 215 ASP A O 1
ATOM 1765 N N . PHE A 1 216 ? -8.620 -42.080 39.792 1.00 69.81 216 PHE A N 1
ATOM 1766 C CA . PHE A 1 216 ? -9.489 -42.614 38.726 1.00 69.81 216 PHE A CA 1
ATOM 1767 C C . PHE A 1 216 ? -10.354 -43.819 39.159 1.00 69.81 216 PHE A C 1
ATOM 1769 O O . PHE A 1 216 ? -11.425 -44.052 38.607 1.00 69.81 216 PHE A O 1
ATOM 1776 N N . PHE A 1 217 ? -9.936 -44.551 40.198 1.00 58.28 217 PHE A N 1
ATOM 1777 C CA . PHE A 1 217 ? -10.675 -45.672 40.799 1.00 58.28 217 PHE A CA 1
ATOM 1778 C C . PHE A 1 217 ? -11.389 -45.324 42.123 1.00 58.28 217 PHE A C 1
ATOM 1780 O O . PHE A 1 217 ? -11.770 -46.218 42.880 1.00 58.28 217 PHE A O 1
ATOM 1787 N N . GLY A 1 218 ? -11.556 -44.037 42.444 1.00 72.94 218 GLY A N 1
ATOM 1788 C CA . GLY A 1 218 ? -12.332 -43.558 43.596 1.00 72.94 218 GLY A CA 1
ATOM 1789 C C . GLY A 1 218 ? -11.654 -43.707 44.964 1.00 72.94 218 GLY A C 1
ATOM 1790 O O . GLY A 1 218 ? -12.302 -43.493 45.990 1.00 72.94 218 GLY A O 1
ATOM 1791 N N . ARG A 1 219 ? -10.364 -44.061 45.004 1.00 78.56 219 ARG A N 1
ATOM 1792 C CA . ARG A 1 219 ? -9.590 -44.214 46.247 1.00 78.56 219 ARG A CA 1
ATOM 1793 C C . ARG A 1 219 ? -9.036 -42.855 46.707 1.00 78.56 219 ARG A C 1
ATOM 1795 O O . ARG A 1 219 ? -8.574 -42.097 45.856 1.00 78.56 219 ARG A O 1
ATOM 1802 N N . PRO A 1 220 ? -9.077 -42.532 48.013 1.00 78.38 220 PRO A N 1
ATOM 1803 C CA . PRO A 1 220 ? -8.582 -41.255 48.530 1.00 78.38 220 PRO A CA 1
ATOM 1804 C C . PRO A 1 220 ? -7.050 -41.175 48.443 1.00 78.38 220 PRO A C 1
ATOM 1806 O O . PRO A 1 220 ? -6.354 -42.078 48.913 1.00 78.38 220 PRO A O 1
ATOM 1809 N N . ILE A 1 221 ? -6.523 -40.098 47.848 1.00 62.53 221 ILE A N 1
ATOM 1810 C CA . ILE A 1 221 ? -5.079 -39.867 47.704 1.00 62.53 221 ILE A CA 1
ATOM 1811 C C . ILE A 1 221 ? -4.566 -39.151 48.959 1.00 62.53 221 ILE A C 1
ATOM 1813 O O . ILE A 1 221 ? -4.881 -37.987 49.206 1.00 62.53 221 ILE A O 1
ATOM 1817 N N . VAL A 1 222 ? -3.750 -39.837 49.761 1.00 69.56 222 VAL A N 1
ATOM 1818 C CA . VAL A 1 222 ? -3.077 -39.240 50.923 1.00 69.56 222 VAL A CA 1
ATOM 1819 C C . VAL A 1 222 ? -1.838 -38.489 50.432 1.00 69.56 222 VAL A C 1
ATOM 1821 O O . VAL A 1 222 ? -0.817 -39.098 50.115 1.00 69.56 222 VAL A O 1
ATOM 1824 N N . ARG A 1 223 ? -1.913 -37.156 50.356 1.00 58.94 223 ARG A N 1
ATOM 1825 C CA . ARG A 1 223 ? -0.740 -36.309 50.093 1.00 58.94 223 ARG A CA 1
ATOM 1826 C C . ARG A 1 223 ? 0.123 -36.264 51.356 1.00 58.94 223 ARG A C 1
ATOM 1828 O O . ARG A 1 223 ? -0.238 -35.617 52.334 1.00 58.94 223 ARG A O 1
ATOM 1835 N N . LYS A 1 224 ? 1.247 -36.980 51.353 1.00 53.62 224 LYS A N 1
ATOM 1836 C CA . LYS A 1 224 ? 2.232 -36.941 52.440 1.00 53.62 224 LYS A CA 1
ATOM 1837 C C . LYS A 1 224 ? 3.061 -35.658 52.300 1.00 53.62 224 LYS A C 1
ATOM 1839 O O . LYS A 1 224 ? 3.724 -35.469 51.284 1.00 53.62 224 LYS A O 1
ATOM 1844 N N . GLY A 1 225 ? 2.957 -34.762 53.278 1.00 41.88 225 GLY A N 1
ATOM 1845 C CA . GLY A 1 225 ? 3.663 -33.483 53.306 1.00 41.88 225 GLY A CA 1
ATOM 1846 C C . GLY A 1 225 ? 5.071 -33.581 53.902 1.00 41.88 225 GLY A C 1
ATOM 1847 O O . GLY A 1 225 ? 5.216 -34.063 55.017 1.00 41.88 225 GLY A O 1
ATOM 1848 N N . ILE A 1 226 ? 6.021 -33.082 53.104 1.00 43.84 226 ILE A N 1
ATOM 1849 C CA . ILE A 1 226 ? 7.256 -32.313 53.365 1.00 43.84 226 ILE A CA 1
ATOM 1850 C C . ILE A 1 226 ? 8.378 -32.875 54.277 1.00 43.84 226 ILE A C 1
ATOM 1852 O O . ILE A 1 226 ? 8.164 -33.248 55.422 1.00 43.84 226 ILE A O 1
ATOM 1856 N N . ASP A 1 227 ? 9.584 -32.779 53.701 1.00 38.16 227 ASP A N 1
ATOM 1857 C CA . ASP A 1 227 ? 10.935 -32.654 54.267 1.00 38.16 227 ASP A CA 1
ATOM 1858 C C . ASP A 1 227 ? 11.868 -33.884 54.351 1.00 38.16 227 ASP A C 1
ATOM 1860 O O . ASP A 1 227 ? 11.617 -34.885 55.013 1.00 38.16 227 ASP A O 1
ATOM 1864 N N . GLU A 1 228 ? 12.989 -33.696 53.635 1.00 44.53 228 GLU A N 1
ATOM 1865 C CA . GLU A 1 228 ? 14.291 -34.380 53.638 1.00 44.53 228 GLU A CA 1
ATOM 1866 C C . GLU A 1 228 ? 14.395 -35.824 53.121 1.00 44.53 228 GLU A C 1
ATOM 1868 O O . GLU A 1 228 ? 14.460 -36.761 53.903 1.00 44.53 228 GLU A O 1
ATOM 1873 N N . VAL A 1 229 ? 14.604 -35.980 51.799 1.00 34.94 229 VAL A N 1
ATOM 1874 C CA . VAL A 1 229 ? 15.780 -36.702 51.254 1.00 34.94 229 VAL A CA 1
ATOM 1875 C C . VAL A 1 229 ? 16.188 -36.071 49.913 1.00 34.94 229 VAL A C 1
ATOM 1877 O O . VAL A 1 229 ? 15.387 -35.935 48.991 1.00 34.94 229 VAL A O 1
ATOM 1880 N N . MET A 1 230 ? 17.456 -35.677 49.826 1.00 39.06 230 MET A N 1
ATOM 1881 C CA . MET A 1 230 ? 18.148 -35.165 48.642 1.00 39.06 230 MET A CA 1
ATOM 1882 C C . MET A 1 230 ? 18.212 -36.219 47.521 1.00 39.06 230 MET A C 1
ATOM 1884 O O . MET A 1 230 ? 18.695 -37.316 47.775 1.00 39.06 230 MET A O 1
ATOM 1888 N N . GLN A 1 231 ? 17.826 -35.866 46.288 1.00 37.25 231 GLN A N 1
ATOM 1889 C CA . GLN A 1 231 ? 18.636 -36.054 45.067 1.00 37.25 231 GLN A CA 1
ATOM 1890 C C . GLN A 1 231 ? 17.891 -35.575 43.808 1.00 37.25 231 GLN A C 1
ATOM 1892 O O . GLN A 1 231 ? 16.761 -35.967 43.545 1.00 37.25 231 GLN A O 1
ATOM 1897 N N . GLU A 1 232 ? 18.574 -34.691 43.077 1.00 45.00 232 GLU A N 1
ATOM 1898 C CA . GLU A 1 232 ? 18.513 -34.419 41.633 1.00 45.00 232 GLU A CA 1
ATOM 1899 C C . GLU A 1 232 ? 17.194 -34.661 40.876 1.00 45.00 232 GLU A C 1
ATOM 1901 O O . GLU A 1 232 ? 16.839 -35.783 40.531 1.00 45.00 232 GLU A O 1
ATOM 1906 N N . ASN A 1 233 ? 16.557 -33.561 40.456 1.00 34.62 233 ASN A N 1
ATOM 1907 C CA . ASN A 1 233 ? 16.149 -33.385 39.058 1.00 34.62 233 ASN A CA 1
ATOM 1908 C C . ASN A 1 233 ? 15.774 -31.918 38.787 1.00 34.62 233 ASN A C 1
ATOM 1910 O O . ASN A 1 233 ? 14.632 -31.488 38.959 1.00 34.62 233 ASN A O 1
ATOM 1914 N N . GLU A 1 234 ? 16.757 -31.138 38.333 1.00 45.56 234 GLU A N 1
ATOM 1915 C CA . GLU A 1 234 ? 16.519 -29.865 37.649 1.00 45.56 234 GLU A CA 1
ATOM 1916 C C . GLU A 1 234 ? 15.810 -30.144 36.314 1.00 45.56 234 GLU A C 1
ATOM 1918 O O . GLU A 1 234 ? 16.421 -30.513 35.315 1.00 45.56 234 GLU A O 1
ATOM 1923 N N . GLY A 1 235 ? 14.491 -29.972 36.304 1.00 43.34 235 GLY A N 1
ATOM 1924 C CA . GLY A 1 235 ? 13.652 -30.086 35.110 1.00 43.34 235 GLY A CA 1
ATOM 1925 C C . GLY A 1 235 ? 12.630 -28.959 34.997 1.00 43.34 235 GLY A C 1
ATOM 1926 O O . GLY A 1 235 ? 11.588 -29.131 34.367 1.00 43.34 235 GLY A O 1
ATOM 1927 N N . ALA A 1 236 ? 12.889 -27.805 35.619 1.00 51.88 236 ALA A N 1
ATOM 1928 C CA . ALA A 1 236 ? 12.115 -26.600 35.361 1.00 51.88 236 ALA A CA 1
ATOM 1929 C C . ALA A 1 236 ? 12.393 -26.170 33.915 1.00 51.88 236 ALA A C 1
ATOM 1931 O O . ALA A 1 236 ? 13.458 -25.633 33.610 1.00 51.88 236 ALA A O 1
ATOM 1932 N N . LYS A 1 237 ? 11.445 -26.443 33.010 1.00 58.53 237 LYS A N 1
ATOM 1933 C CA . LYS A 1 237 ? 11.464 -25.984 31.615 1.00 58.53 237 LYS A CA 1
ATOM 1934 C C . LYS A 1 237 ? 11.522 -24.454 31.587 1.00 58.53 237 LYS A C 1
ATOM 1936 O O . LYS A 1 237 ? 10.495 -23.788 31.476 1.00 58.53 237 LYS A O 1
ATOM 1941 N N . ARG A 1 238 ? 12.727 -23.884 31.681 1.00 60.19 238 ARG A N 1
ATOM 1942 C CA . ARG A 1 238 ? 12.994 -22.501 31.292 1.00 60.19 238 ARG A CA 1
ATOM 1943 C C . ARG A 1 238 ? 12.581 -22.412 29.831 1.00 60.19 238 ARG A C 1
ATOM 1945 O O . ARG A 1 238 ? 13.145 -23.108 28.990 1.00 60.19 238 ARG A O 1
ATOM 1952 N N . SER A 1 239 ? 11.556 -21.623 29.536 1.00 62.06 239 SER A N 1
ATOM 1953 C CA . SER A 1 239 ? 11.168 -21.324 28.162 1.00 62.06 239 SER A CA 1
ATOM 1954 C C . SER A 1 239 ? 12.382 -20.716 27.461 1.00 62.06 239 SER A C 1
ATOM 1956 O O . SER A 1 239 ? 12.731 -19.560 27.706 1.00 62.06 239 SER A O 1
ATOM 1958 N N . VAL A 1 240 ? 13.082 -21.512 26.654 1.00 73.19 240 VAL A N 1
ATOM 1959 C CA . VAL A 1 240 ? 14.243 -21.047 25.901 1.00 73.19 240 VAL A CA 1
ATOM 1960 C C . VAL A 1 240 ? 13.727 -20.016 24.906 1.00 73.19 240 VAL A C 1
ATOM 1962 O O . VAL A 1 240 ? 12.921 -20.334 24.032 1.00 73.19 240 VAL A O 1
ATOM 1965 N N . ARG A 1 241 ? 14.150 -18.758 25.058 1.00 71.12 241 ARG A N 1
ATOM 1966 C CA . ARG A 1 241 ? 13.825 -17.694 24.107 1.00 71.12 241 ARG A CA 1
ATOM 1967 C C . ARG A 1 241 ? 14.625 -17.942 22.830 1.00 71.12 241 ARG A C 1
ATOM 1969 O O . ARG A 1 241 ? 15.759 -17.495 22.707 1.00 71.12 241 ARG A O 1
ATOM 1976 N N . VAL A 1 242 ? 14.039 -18.687 21.899 1.00 80.69 242 VAL A N 1
ATOM 1977 C CA . VAL A 1 242 ? 14.615 -18.914 20.571 1.00 80.69 242 VAL A CA 1
ATOM 1978 C C . VAL A 1 242 ? 14.413 -17.644 19.744 1.00 80.69 242 VAL A C 1
ATOM 1980 O O . VAL A 1 242 ? 13.285 -17.189 19.572 1.00 80.69 242 VAL A O 1
ATOM 1983 N N . SER A 1 243 ? 15.498 -17.051 19.244 1.00 82.31 243 SER A N 1
ATOM 1984 C CA . SER A 1 243 ? 15.434 -15.953 18.275 1.00 82.31 243 SER A CA 1
ATOM 1985 C C . SER A 1 243 ? 16.087 -16.380 16.970 1.00 82.31 243 SER A C 1
ATOM 1987 O O . SER A 1 243 ? 17.224 -16.848 16.972 1.00 82.31 243 SER A O 1
ATOM 1989 N N . TYR A 1 244 ? 15.378 -16.180 15.865 1.00 83.62 244 TYR A N 1
ATOM 1990 C CA . TYR A 1 244 ? 15.880 -16.401 14.515 1.00 83.62 244 TYR A CA 1
ATOM 1991 C C . TYR A 1 244 ? 16.255 -15.057 13.881 1.00 83.62 244 TYR A C 1
ATOM 1993 O O . TYR A 1 244 ? 15.472 -14.110 13.940 1.00 83.62 244 TYR A O 1
ATOM 2001 N N . ARG A 1 245 ? 17.450 -14.969 13.285 1.00 81.38 245 ARG A N 1
ATOM 2002 C CA . ARG A 1 245 ? 17.887 -13.818 12.483 1.00 81.38 245 ARG A CA 1
ATOM 2003 C C . ARG A 1 245 ? 17.998 -14.267 11.033 1.00 81.38 245 ARG A C 1
ATOM 2005 O O . ARG A 1 245 ? 18.879 -15.055 10.699 1.00 81.38 245 ARG A O 1
ATOM 2012 N N . TYR A 1 246 ? 17.095 -13.773 10.193 1.00 84.44 246 TYR A N 1
ATOM 2013 C CA . TYR A 1 246 ? 17.156 -14.019 8.759 1.00 84.44 246 TYR A CA 1
ATOM 2014 C C . TYR A 1 246 ? 18.301 -13.205 8.148 1.00 84.44 246 TYR A C 1
ATOM 2016 O O . TYR A 1 246 ? 18.462 -12.019 8.442 1.00 84.44 246 TYR A O 1
ATOM 2024 N N . HIS A 1 247 ? 19.114 -13.856 7.322 1.00 84.75 247 HIS A N 1
ATOM 2025 C CA . HIS A 1 247 ? 20.147 -13.205 6.530 1.00 84.75 247 HIS A CA 1
ATOM 2026 C C . HIS A 1 247 ? 19.695 -13.213 5.070 1.00 84.75 247 HIS A C 1
ATOM 2028 O O . HIS A 1 247 ? 19.668 -14.267 4.439 1.00 84.75 247 HIS A O 1
ATOM 2034 N N . GLU A 1 248 ? 19.343 -12.043 4.532 1.00 79.06 248 GLU A N 1
ATOM 2035 C CA . GLU A 1 248 ? 18.986 -11.889 3.118 1.00 79.06 248 GLU A CA 1
ATOM 2036 C C . GLU A 1 248 ? 20.253 -11.941 2.251 1.00 79.06 248 GLU A C 1
ATOM 2038 O O . GLU A 1 248 ? 20.839 -10.920 1.895 1.00 79.06 248 GLU A O 1
ATOM 2043 N N . GLY A 1 249 ? 20.747 -13.145 1.966 1.00 83.44 249 GLY A N 1
ATOM 2044 C CA . GLY A 1 249 ? 21.914 -13.337 1.109 1.00 83.44 249 GLY A CA 1
ATOM 2045 C C . GLY A 1 249 ? 22.389 -14.785 1.049 1.00 83.44 249 GLY A C 1
ATOM 2046 O O . GLY A 1 249 ? 22.095 -15.595 1.924 1.00 83.44 249 GLY A O 1
ATOM 2047 N N . PHE A 1 250 ? 23.156 -15.113 0.009 1.00 76.44 250 PHE A N 1
ATOM 2048 C CA . PHE A 1 250 ? 23.831 -16.402 -0.123 1.00 76.44 250 PHE A CA 1
ATOM 2049 C C . PHE A 1 250 ? 25.330 -16.208 0.112 1.00 76.44 250 PHE A C 1
ATOM 2051 O O . PHE A 1 250 ? 25.978 -15.435 -0.596 1.00 76.44 250 PHE A O 1
ATOM 2058 N N . SER A 1 251 ? 25.891 -16.891 1.112 1.00 78.38 251 SER A N 1
ATOM 2059 C CA . SER A 1 251 ? 27.332 -16.843 1.364 1.00 78.38 251 SER A CA 1
ATOM 2060 C C . SER A 1 251 ? 28.038 -17.780 0.389 1.00 78.38 251 SER A C 1
ATOM 2062 O O . SER A 1 251 ? 27.983 -19.001 0.530 1.00 78.38 251 SER A O 1
ATOM 2064 N N . ASN A 1 252 ? 28.674 -17.215 -0.637 1.00 74.56 252 ASN A N 1
ATOM 2065 C CA . ASN A 1 252 ? 29.411 -17.992 -1.627 1.00 74.56 252 ASN A CA 1
ATOM 2066 C C . ASN A 1 252 ? 30.802 -18.337 -1.067 1.00 74.56 252 ASN A C 1
ATOM 2068 O O . ASN A 1 252 ? 31.781 -17.628 -1.300 1.00 74.56 252 ASN A O 1
ATOM 2072 N N . ALA A 1 253 ? 30.872 -19.384 -0.243 1.00 81.12 253 ALA A N 1
ATOM 2073 C CA . ALA A 1 253 ? 32.118 -19.817 0.381 1.00 81.12 253 ALA A CA 1
ATOM 2074 C C . ALA A 1 253 ? 33.104 -20.374 -0.664 1.00 81.12 253 ALA A C 1
ATOM 2076 O O . ALA A 1 253 ? 32.742 -21.157 -1.542 1.00 81.12 253 ALA A O 1
ATOM 2077 N N . VAL A 1 254 ? 34.378 -19.991 -0.554 1.00 81.31 254 VAL A N 1
ATOM 2078 C CA . VAL A 1 254 ? 35.454 -20.513 -1.412 1.00 81.31 254 VAL A CA 1
ATOM 2079 C C . VAL A 1 254 ? 35.771 -21.958 -1.014 1.00 81.31 254 VAL A C 1
ATOM 2081 O O . VAL A 1 254 ? 35.827 -22.281 0.173 1.00 81.31 254 VAL A O 1
ATOM 2084 N N . ARG A 1 255 ? 36.005 -22.832 -2.002 1.00 86.62 255 ARG A N 1
ATOM 2085 C CA . ARG A 1 255 ? 36.388 -24.235 -1.771 1.00 86.62 255 ARG A CA 1
ATOM 2086 C C . ARG A 1 255 ? 37.671 -24.309 -0.935 1.00 86.62 255 ARG A C 1
ATOM 2088 O O . ARG A 1 255 ? 38.694 -23.761 -1.339 1.00 86.62 255 ARG A O 1
ATOM 2095 N N . LYS A 1 256 ? 37.619 -25.017 0.197 1.00 88.06 256 LYS A N 1
ATOM 2096 C CA . LYS A 1 256 ? 38.788 -25.343 1.025 1.00 88.06 256 LYS A CA 1
ATOM 2097 C C . LYS A 1 256 ? 39.104 -26.839 0.905 1.00 88.06 256 LYS A C 1
ATOM 2099 O O . LYS A 1 256 ? 38.169 -27.635 0.973 1.00 88.06 256 LYS A O 1
ATOM 2104 N N . PRO A 1 257 ? 40.375 -27.235 0.721 1.00 85.69 257 PRO A N 1
ATOM 2105 C CA . PRO A 1 257 ? 40.755 -28.640 0.814 1.00 85.69 257 PRO A CA 1
ATOM 2106 C C . PRO A 1 257 ? 40.593 -29.111 2.267 1.00 85.69 257 PRO A C 1
ATOM 2108 O O . PRO A 1 257 ? 41.072 -28.443 3.181 1.00 85.69 257 PRO A O 1
ATOM 2111 N N . LEU A 1 258 ? 39.907 -30.238 2.469 1.00 89.88 258 LEU A N 1
ATOM 2112 C CA . LEU A 1 258 ? 39.726 -30.887 3.772 1.00 89.88 258 LEU A CA 1
ATOM 2113 C C . LEU A 1 258 ? 40.456 -32.231 3.782 1.00 89.88 258 LEU A C 1
ATOM 2115 O O . LEU A 1 258 ? 40.460 -32.945 2.775 1.00 89.88 258 LEU A O 1
ATOM 2119 N N . LEU A 1 259 ? 41.076 -32.567 4.910 1.00 91.56 259 LEU A N 1
ATOM 2120 C CA . LEU A 1 259 ? 41.738 -33.853 5.122 1.00 91.56 259 LEU A CA 1
ATOM 2121 C C . LEU A 1 259 ? 40.743 -34.847 5.736 1.00 91.56 259 LEU A C 1
ATOM 2123 O O . LEU A 1 259 ? 39.825 -34.456 6.444 1.00 91.56 259 LEU A O 1
ATOM 2127 N N . VAL A 1 260 ? 40.943 -36.153 5.521 1.00 89.19 260 VAL A N 1
ATOM 2128 C CA . VAL A 1 260 ? 40.049 -37.207 6.061 1.00 89.19 260 VAL A CA 1
ATOM 2129 C C . VAL A 1 260 ? 39.929 -37.139 7.589 1.00 89.19 260 VAL A C 1
ATOM 2131 O O . VAL A 1 260 ? 38.864 -37.396 8.136 1.00 89.19 260 VAL A O 1
ATOM 2134 N N . ARG A 1 261 ? 40.998 -36.717 8.273 1.00 90.12 261 ARG A N 1
ATOM 2135 C CA . ARG A 1 261 ? 41.005 -36.496 9.726 1.00 90.12 261 ARG A CA 1
ATOM 2136 C C . ARG A 1 261 ? 40.059 -35.387 10.200 1.00 90.12 261 ARG A C 1
ATOM 2138 O O . ARG A 1 261 ? 39.785 -35.329 11.382 1.00 90.12 261 ARG A O 1
ATOM 2145 N N . ASP A 1 262 ? 39.615 -34.493 9.317 1.00 89.00 262 ASP A N 1
ATOM 2146 C CA . ASP A 1 262 ? 38.715 -33.392 9.681 1.00 89.00 262 ASP A CA 1
ATOM 2147 C C . ASP A 1 262 ? 37.241 -33.861 9.720 1.00 89.00 262 ASP A C 1
ATOM 2149 O O . ASP A 1 262 ? 36.355 -33.094 10.092 1.00 89.00 262 ASP A O 1
ATOM 2153 N N . PHE A 1 263 ? 36.979 -35.114 9.317 1.00 84.12 263 PHE A N 1
ATOM 2154 C CA . PHE A 1 263 ? 35.659 -35.756 9.305 1.00 84.12 263 PHE A CA 1
ATOM 2155 C C . PHE A 1 263 ? 35.478 -36.830 10.391 1.00 84.12 263 PHE A C 1
ATOM 2157 O O . PHE A 1 263 ? 34.383 -37.385 10.501 1.00 84.12 263 PHE A O 1
ATOM 2164 N N . LEU A 1 264 ? 36.539 -37.154 11.136 1.00 74.94 264 LEU A N 1
ATOM 2165 C CA . LEU A 1 264 ? 36.584 -38.181 12.184 1.00 74.94 264 LEU A CA 1
ATOM 2166 C C . LEU A 1 264 ? 36.859 -37.522 13.536 1.00 74.94 264 LEU A C 1
ATOM 2168 O O . LEU A 1 264 ? 36.271 -37.993 14.530 1.00 74.94 264 LEU A O 1
#

Radius of gyration: 32.76 Å; chains: 1; bounding box: 71×62×95 Å

Foldseek 3Di:
DPDPVNVVPCVCVVVVVVVVVVVCVVVVDPPPPPDDDDDPCVVVVVVVLVVVLLVLLVQLLVQADPVVSVVDDSVCCLPPVLLVLLVLLADPDDLDPPVPGDPVSVVSLVVNLVSCNNSRKAWDWDQDPVRDTATAIVSNSVSSVPDVPDDDDSHPDDRSVSVVSNVVNVVVVVVVVVVVVVPPPDPDDDDDDDDPDDPDPPPPPPDDDPDFDADPVRHGDDDDDDDDDDDDDPPPPPPPPDDDDDDPDDDPDDDDDDDPVVVD

Sequence (264 aa):
MTTANQLHENGMYGYLPYPAVNFHRFFAGSTCQERRVEYPRVDYTNYTKKKGLQGVADLFLAGVHPVRRRFFDRTIVVTELMPRLIGILSPELRPVNKQLLKPEEKEVLSRLVDVMIEFGLNFVQEKTTADQFAYHLDPPIEQLLDYEQGTNNCLPHRYVIRQLLSQEIETELLRRREETMDSRPSTESSRTRMNASTQNNIMEKLMKVEATEKDFFGRPIVRKGIDEVMQENEGAKRSVRVSYRYHEGFSNAVRKPLLVRDFL

Organism: NCBI:txid679940

Secondary structure (DSSP, 8-state):
---GGGTT-GGGGGGTHHHHHHHHHHH--SS--SS------HHHHHHHHHHHHHHHHHHHHHHS-HHHHTT--HHHIIIIIHHHHHHHT--------GGGS-HHHHHHHHHHHHHHHHHT-EEEEEE-TTS-EEEEEES-GGGGG--TTS-S-S----HHHHHHHHHHHHHHHHHHHHHHHHTS-----------S---S-SSSS-SS-----B-TTS-B----------------------------S---PPP----GGG--

InterPro domains:
  IPR053016 CTF18-RFC complex component [PTHR46765] (12-182)